Protein AF-A0A8R1I394-F1 (afdb_monomer_lite)

Sequence (361 aa):
MSIISANEQAAETAWKALVNEDRLLARIEALEAQLSVLSNNNNPDKQKEELLIMIDEKTKFEAMTKEMIRRLIEENEETSSRLKDMERSLETSDLNCQQLNAKNHDLETALAETTALSDEKEAEVVQLTAENNEKQKTLLACKERLGEVTEMNMKLSMNAINNESASGLARLLANAVNNGKFIGAPELSLLVNTLKAASYFPPHSRSTSSSADQSLSSDSEVRTQLTNGVVVEQIEDKSVESYLKTILELQAKNRDLEMKMIAATAAENEKLEAPLELSPSENVAFFPAGTSDSFSTVSVGSQNAAVQKQQTVIRKADGMQNFLLMVSLVPLLALIFSALAPIQKRLMSATSSQKSKKETE

Secondary structure (DSSP, 8-state):
--HHHHHHHHHHHHHHHHHHHHHHHHHHHHHHHHHHHHHHHS-HHHHHHHHHHHHHHHHHHHHHHHHHHHHHHHHHHHHHHHHHHHHHHHHHHHHHHHHHHHHHHHHHHHHHHHHHHHHHHHHHHHHHHHHHHHHHHHHHHHHHHHHHHHHHHHHHHHHHHHHHHHHHHHHHHHHHHHHT-PPPHHHHHHHHHHHHHH----------------------TTTHHHHHHHHHHHHHHHHHHHHHHHHHHHHHHHHHHHHHHHHHHHHHHHTTS----------------------PPPP------------------THHHHHHHHHHHHHHHHHHHHHHHHHHHHHHHHHHHHHGGGS--

InterPro domains:
  IPR051176 Centrosomal and Immune Signaling Modulators [PTHR15715] (3-223)
  IPR060406 SLMAP-like, first coiled-coil [PF27557] (2-41)

Structure (mmCIF, N/CA/C/O backbone):
data_AF-A0A8R1I394-F1
#
_entry.id   AF-A0A8R1I394-F1
#
loop_
_atom_site.group_PDB
_atom_site.id
_atom_site.type_symbol
_atom_site.label_atom_id
_atom_site.label_alt_id
_atom_site.label_comp_id
_atom_site.label_asym_id
_atom_site.label_entity_id
_atom_site.label_seq_id
_atom_site.pdbx_PDB_ins_code
_atom_site.Cartn_x
_atom_site.Cartn_y
_atom_site.Cartn_z
_atom_site.occupancy
_atom_site.B_iso_or_equiv
_atom_site.auth_seq_id
_atom_site.auth_comp_id
_atom_site.auth_asym_id
_atom_site.auth_atom_id
_atom_site.pdbx_PDB_model_num
ATOM 1 N N . MET A 1 1 ? -78.295 24.580 92.661 1.00 56.38 1 MET A N 1
ATOM 2 C CA . MET A 1 1 ? -78.302 24.310 91.205 1.00 56.38 1 MET A CA 1
ATOM 3 C C . MET A 1 1 ? -79.565 23.540 90.869 1.00 56.38 1 MET A C 1
ATOM 5 O O . MET A 1 1 ? -80.002 22.761 91.708 1.00 56.38 1 MET A O 1
ATOM 9 N N . SER A 1 2 ? -80.162 23.774 89.700 1.00 77.69 2 SER A N 1
ATOM 10 C CA . SER A 1 2 ? -81.284 22.951 89.228 1.00 77.69 2 SER A CA 1
ATOM 11 C C . SER A 1 2 ? -80.750 21.615 88.706 1.00 77.69 2 SER A C 1
ATOM 13 O O . SER A 1 2 ? -79.639 21.564 88.181 1.00 77.69 2 SER A O 1
ATOM 15 N N . ILE A 1 3 ? -81.538 20.541 88.800 1.00 85.50 3 ILE A N 1
ATOM 16 C CA . ILE A 1 3 ? -81.186 19.231 88.217 1.00 85.50 3 ILE A CA 1
ATOM 17 C C . ILE A 1 3 ? -80.908 19.373 86.708 1.00 85.50 3 ILE A C 1
ATOM 19 O O . ILE A 1 3 ? -80.016 18.721 86.173 1.00 85.50 3 ILE A O 1
ATOM 23 N N . ILE A 1 4 ? -81.606 20.305 86.050 1.00 88.62 4 ILE A N 1
ATOM 24 C CA . ILE A 1 4 ? -81.445 20.629 84.628 1.00 88.62 4 ILE A CA 1
ATOM 25 C C . ILE A 1 4 ? -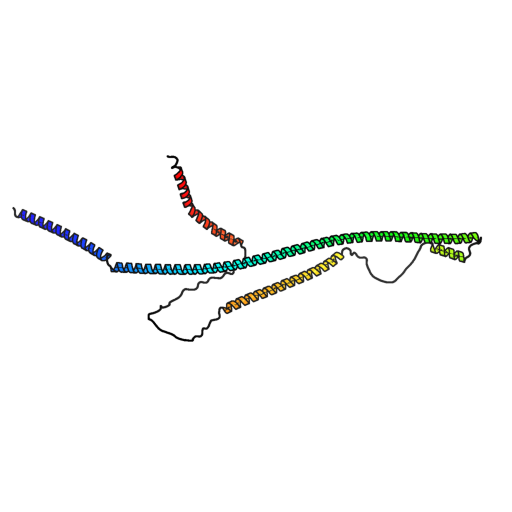80.012 21.089 84.313 1.00 88.62 4 ILE A C 1
ATOM 27 O O . ILE A 1 4 ? -79.409 20.553 83.391 1.00 88.62 4 ILE A O 1
ATOM 31 N N . SER A 1 5 ? -79.427 22.001 85.104 1.00 85.75 5 SER A N 1
ATOM 32 C CA . SER A 1 5 ? -78.070 22.511 84.838 1.00 85.75 5 SER A CA 1
ATOM 33 C C . SER A 1 5 ? -76.985 21.458 85.085 1.00 85.75 5 SER A C 1
ATOM 35 O O . SER A 1 5 ? -75.957 21.462 84.418 1.00 85.75 5 SER A O 1
ATOM 37 N N . ALA A 1 6 ? -77.212 20.534 86.026 1.00 87.19 6 ALA A N 1
ATOM 38 C CA . ALA A 1 6 ? -76.308 19.403 86.239 1.00 87.19 6 ALA A CA 1
ATOM 39 C C . ALA A 1 6 ? -76.373 18.397 85.075 1.00 87.19 6 ALA A C 1
ATOM 41 O O . ALA A 1 6 ? -75.341 17.893 84.641 1.00 87.19 6 ALA A O 1
ATOM 42 N N . ASN A 1 7 ? -77.572 18.144 84.536 1.00 92.75 7 ASN A N 1
ATOM 43 C CA . ASN A 1 7 ? -77.765 17.283 83.370 1.00 92.75 7 ASN A CA 1
ATOM 44 C C . ASN A 1 7 ? -77.174 17.897 82.088 1.00 92.75 7 ASN A C 1
ATOM 46 O O . ASN A 1 7 ? -76.536 17.196 81.311 1.00 92.75 7 ASN A O 1
ATOM 50 N N . GLU A 1 8 ? -77.328 19.208 81.890 1.00 91.88 8 GLU A N 1
ATOM 51 C CA . GLU A 1 8 ? -76.725 19.951 80.776 1.00 91.88 8 GLU A CA 1
ATOM 52 C C . GLU A 1 8 ? -75.191 19.889 80.819 1.00 91.88 8 GLU A C 1
ATOM 54 O O . GLU A 1 8 ? -74.560 19.523 79.829 1.00 91.88 8 GLU A O 1
ATOM 59 N N . GLN A 1 9 ? -74.586 20.134 81.986 1.00 92.75 9 GLN A N 1
ATOM 60 C CA . GLN A 1 9 ? -73.135 20.031 82.164 1.00 92.75 9 GLN A CA 1
ATOM 61 C C . GLN A 1 9 ? -72.623 18.589 81.978 1.00 92.75 9 GLN A C 1
ATOM 63 O O . GLN A 1 9 ? -71.552 18.378 81.400 1.00 92.75 9 GLN A O 1
ATOM 68 N N . ALA A 1 10 ? -73.386 17.585 82.426 1.00 92.69 10 ALA A N 1
ATOM 69 C CA . ALA A 1 10 ? -73.066 16.176 82.202 1.00 92.69 10 ALA A CA 1
ATOM 70 C C . ALA A 1 10 ? -73.140 15.802 80.710 1.00 92.69 10 ALA A C 1
ATOM 72 O O . ALA A 1 10 ? -72.227 15.152 80.202 1.00 92.69 10 ALA A O 1
ATOM 73 N N . ALA A 1 11 ? -74.169 16.261 79.993 1.00 93.31 11 ALA A N 1
ATOM 74 C CA . ALA A 1 11 ? -74.330 16.046 78.556 1.00 93.31 11 ALA A CA 1
ATOM 75 C C . ALA A 1 11 ? -73.239 16.752 77.732 1.00 93.31 11 ALA A C 1
ATOM 77 O O . ALA A 1 11 ? -72.677 16.148 76.821 1.00 93.31 11 ALA A O 1
ATOM 78 N N . GLU A 1 12 ? -72.877 17.992 78.079 1.00 95.31 12 GLU A N 1
ATOM 79 C CA . GLU A 1 12 ? -71.776 18.715 77.431 1.00 95.31 12 GLU A CA 1
ATOM 80 C C . GLU A 1 12 ? -70.430 17.999 77.654 1.00 95.31 12 GLU A C 1
ATOM 82 O O . GLU A 1 12 ? -69.621 17.878 76.734 1.00 95.31 12 GLU A O 1
ATOM 87 N N . THR A 1 13 ? -70.205 17.467 78.861 1.00 94.62 13 THR A N 1
ATOM 88 C CA . THR A 1 13 ? -69.006 16.678 79.190 1.00 94.62 13 THR A CA 1
ATOM 89 C C . THR A 1 13 ? -68.979 15.354 78.422 1.00 94.62 13 THR A C 1
ATOM 91 O O . THR A 1 13 ? -67.942 14.999 77.866 1.00 94.62 13 THR A O 1
ATOM 94 N N . ALA A 1 14 ? -70.113 14.652 78.329 1.00 94.69 14 ALA A N 1
ATOM 95 C CA . ALA A 1 14 ? -70.241 13.409 77.568 1.00 94.69 14 ALA A CA 1
ATOM 96 C C . ALA A 1 14 ? -70.024 13.628 76.060 1.00 94.69 14 ALA A C 1
ATOM 98 O O . ALA A 1 14 ? -69.297 12.866 75.429 1.00 94.69 14 ALA A O 1
ATOM 99 N N . TRP A 1 15 ? -70.575 14.702 75.486 1.00 97.38 15 TRP A N 1
ATOM 100 C CA . TRP A 1 15 ? -70.347 15.050 74.082 1.00 97.38 15 TRP A CA 1
ATOM 101 C C . TRP A 1 15 ? -68.887 15.443 73.810 1.00 97.38 15 TRP A C 1
ATOM 103 O O . TRP A 1 15 ? -68.301 14.985 72.832 1.00 97.38 15 TRP A O 1
ATOM 113 N N . LYS A 1 16 ? -68.253 16.219 74.702 1.00 96.56 16 LYS A N 1
ATOM 114 C CA . LYS A 1 16 ? -66.812 16.523 74.616 1.00 96.56 16 LYS A CA 1
ATOM 115 C C . LYS A 1 16 ? -65.947 15.263 74.715 1.00 96.56 16 LYS A C 1
ATOM 117 O O . LYS A 1 16 ? -64.934 15.186 74.023 1.00 96.56 16 LYS A O 1
ATOM 122 N N . ALA A 1 17 ? -66.334 14.292 75.545 1.00 96.62 17 ALA A N 1
ATOM 123 C CA . ALA A 1 17 ? -65.652 13.004 75.639 1.00 96.62 17 ALA A CA 1
ATOM 124 C C . ALA A 1 17 ? -65.773 12.209 74.327 1.00 96.62 17 ALA A C 1
ATOM 126 O O . ALA A 1 17 ? -64.747 11.790 73.799 1.00 96.62 17 ALA A O 1
ATOM 127 N N . LEU A 1 18 ? -66.980 12.111 73.756 1.00 97.56 18 LEU A N 1
ATOM 128 C CA . LEU A 1 18 ? -67.235 11.437 72.477 1.00 97.56 18 LEU A CA 1
ATOM 129 C C . LEU A 1 18 ? -66.441 12.068 71.318 1.00 97.56 18 LEU A C 1
ATOM 131 O O . LEU A 1 18 ? -65.721 11.379 70.610 1.00 97.56 18 LEU A O 1
ATOM 135 N N . VAL A 1 19 ? -66.469 13.399 71.179 1.00 97.00 19 VAL A N 1
ATOM 136 C CA . VAL A 1 19 ? -65.696 14.113 70.140 1.00 97.00 19 VAL A CA 1
ATOM 137 C C . VAL A 1 19 ? -64.181 13.937 70.321 1.00 97.00 19 VAL A C 1
ATOM 139 O O . VAL A 1 19 ? -63.419 13.983 69.352 1.00 97.00 19 VAL A O 1
ATOM 142 N N . ASN A 1 20 ? -63.711 13.753 71.557 1.00 97.25 20 ASN A N 1
ATOM 143 C CA . ASN A 1 20 ? -62.310 13.440 71.824 1.00 97.25 20 ASN A CA 1
ATOM 144 C C . ASN A 1 20 ? -61.972 11.978 71.485 1.00 97.25 20 ASN A C 1
ATOM 146 O O . ASN A 1 20 ? -60.889 11.721 70.967 1.00 97.25 20 ASN A O 1
ATOM 150 N N . GLU A 1 21 ? -62.892 11.042 71.724 1.00 97.56 21 GLU A N 1
ATOM 151 C CA . GLU A 1 21 ? -62.780 9.638 71.319 1.00 97.56 21 GLU A CA 1
ATOM 152 C C . GLU A 1 21 ? -62.726 9.501 69.789 1.00 97.56 21 GLU A C 1
ATOM 154 O O . GLU A 1 21 ? -61.754 8.948 69.279 1.00 97.56 21 GLU A O 1
ATOM 159 N N . ASP A 1 22 ? -63.646 10.131 69.050 1.00 97.56 22 ASP A N 1
ATOM 160 C CA . ASP A 1 22 ? -63.639 10.181 67.577 1.00 97.56 22 ASP A CA 1
ATOM 161 C C . ASP A 1 22 ? -62.307 10.724 67.023 1.00 97.56 22 ASP A C 1
ATOM 163 O O . ASP A 1 22 ? -61.743 10.206 66.057 1.00 97.56 22 ASP A O 1
ATOM 167 N N . ARG A 1 23 ? -61.755 11.766 67.661 1.00 97.38 23 ARG A N 1
ATOM 168 C CA . ARG A 1 23 ? -60.448 12.344 67.300 1.00 97.38 23 ARG A CA 1
ATOM 169 C C . ARG A 1 23 ? -59.274 11.411 67.585 1.00 97.38 23 ARG A C 1
ATOM 171 O O . ARG A 1 23 ? -58.282 11.457 66.855 1.00 97.38 23 ARG A O 1
ATOM 178 N N . LEU A 1 24 ? -59.350 10.615 68.649 1.00 97.88 24 LEU A N 1
ATOM 179 C CA . LEU A 1 24 ? -58.337 9.615 68.972 1.00 97.88 24 LEU A CA 1
ATOM 180 C C . LEU A 1 24 ? -58.420 8.434 68.000 1.00 97.88 24 LEU A C 1
ATOM 182 O O . LEU A 1 24 ? -57.381 8.042 67.475 1.00 97.88 24 LEU A O 1
ATOM 186 N N . LEU A 1 25 ? -59.624 7.950 67.683 1.00 98.19 25 LEU A N 1
ATOM 187 C CA . LEU A 1 25 ? -59.867 6.903 66.686 1.00 98.19 25 LEU A CA 1
ATOM 188 C C . LEU A 1 25 ? -59.337 7.310 65.306 1.00 98.19 25 LEU A C 1
ATOM 190 O O . LEU A 1 25 ? -58.469 6.626 64.770 1.00 98.19 25 LEU A O 1
ATOM 194 N N . ALA A 1 26 ? -59.721 8.482 64.791 1.00 97.44 26 ALA A N 1
ATOM 195 C CA . ALA A 1 26 ? -59.222 8.982 63.505 1.00 97.44 26 ALA A CA 1
ATOM 196 C C . ALA A 1 26 ? -57.686 9.145 63.472 1.00 97.44 26 ALA A C 1
ATOM 198 O O . ALA A 1 26 ? -57.052 8.999 62.425 1.00 97.44 26 ALA A O 1
ATOM 199 N N . ARG A 1 27 ? -57.053 9.436 64.620 1.00 97.81 27 ARG A N 1
ATOM 200 C CA . ARG A 1 27 ? -55.587 9.482 64.734 1.00 97.81 27 ARG A C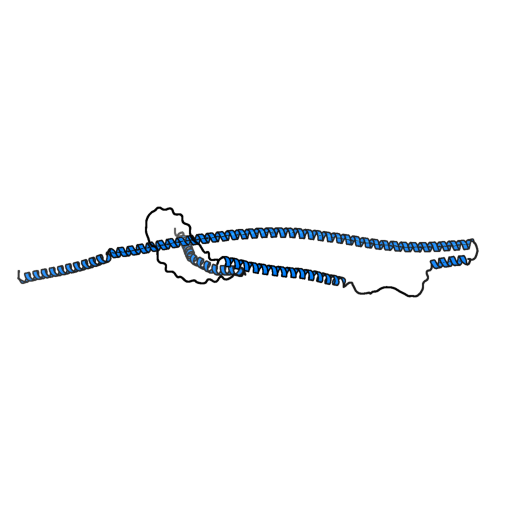A 1
ATOM 201 C C . ARG A 1 27 ? -54.959 8.086 64.771 1.00 97.81 27 ARG A C 1
ATOM 203 O O . ARG A 1 27 ? -53.869 7.928 64.225 1.00 97.81 27 ARG A O 1
ATOM 210 N N . ILE A 1 28 ? -55.606 7.109 65.404 1.00 97.62 28 ILE A N 1
ATOM 211 C CA . ILE A 1 28 ? -55.174 5.706 65.412 1.00 97.62 28 ILE A CA 1
ATOM 212 C C . ILE A 1 28 ? -55.236 5.151 63.986 1.00 97.62 28 ILE A C 1
ATOM 214 O O . ILE A 1 28 ? -54.202 4.732 63.477 1.00 97.62 28 ILE A O 1
ATOM 218 N N . GLU A 1 29 ? -56.372 5.284 63.295 1.00 97.06 29 GLU A N 1
ATOM 219 C CA . GLU A 1 29 ? -56.543 4.855 61.896 1.00 97.06 29 GLU A CA 1
ATOM 220 C C . GLU A 1 29 ? -55.482 5.470 60.966 1.00 97.06 29 GLU A C 1
ATOM 222 O O . GLU A 1 29 ? -54.868 4.778 60.151 1.00 97.06 29 GLU A O 1
ATOM 227 N N . ALA A 1 30 ? -55.199 6.771 61.115 1.00 96.25 30 ALA A N 1
ATOM 228 C CA . ALA A 1 30 ? -54.166 7.448 60.332 1.00 96.25 30 ALA A CA 1
ATOM 229 C C . ALA A 1 30 ? -52.745 6.920 60.619 1.00 96.25 30 ALA A C 1
ATOM 231 O O . ALA A 1 30 ? -51.930 6.822 59.699 1.00 96.25 30 ALA A O 1
ATOM 232 N N . LEU A 1 31 ? -52.434 6.577 61.875 1.00 96.94 31 LEU A N 1
ATOM 233 C CA . LEU A 1 31 ? -51.145 5.990 62.255 1.00 96.94 31 LEU A CA 1
ATOM 234 C C . LEU A 1 31 ? -51.019 4.538 61.777 1.00 96.94 31 LEU A C 1
ATOM 236 O O . LEU A 1 31 ? -49.958 4.159 61.289 1.00 96.94 31 LEU A O 1
ATOM 240 N N . GLU A 1 32 ? -52.087 3.745 61.846 1.00 95.50 32 GLU A N 1
ATOM 241 C CA . GLU A 1 32 ? -52.131 2.372 61.331 1.00 95.50 32 GLU A CA 1
ATOM 242 C C . GLU A 1 32 ? -51.961 2.335 59.807 1.00 95.50 32 GLU A C 1
ATOM 244 O O . GLU A 1 32 ? -51.165 1.545 59.291 1.00 95.50 32 GLU A O 1
ATOM 249 N N . ALA A 1 33 ? -52.615 3.247 59.080 1.00 94.06 33 ALA A N 1
ATOM 250 C CA . ALA A 1 33 ? -52.424 3.409 57.641 1.00 94.06 33 ALA A CA 1
ATOM 251 C C . ALA A 1 33 ? -50.966 3.767 57.292 1.00 94.06 33 ALA A C 1
ATOM 253 O O . ALA A 1 33 ? -50.380 3.167 56.387 1.00 94.06 33 ALA A O 1
ATOM 254 N N . GLN A 1 34 ? -50.343 4.691 58.035 1.00 94.19 34 GLN A N 1
ATOM 255 C CA . GLN A 1 34 ? -48.924 5.034 57.861 1.00 94.19 34 GLN A CA 1
ATOM 256 C C . GLN A 1 34 ? -48.002 3.842 58.153 1.00 94.19 34 GLN A C 1
ATOM 258 O O . GLN A 1 34 ? -47.079 3.581 57.381 1.00 94.19 34 GLN A O 1
ATOM 263 N N . LEU A 1 35 ? -48.263 3.093 59.227 1.00 91.06 35 LEU A N 1
ATOM 264 C CA . LEU A 1 35 ? -47.471 1.926 59.622 1.00 91.06 35 LEU A CA 1
ATOM 265 C C . LEU A 1 35 ? -47.586 0.803 58.577 1.00 91.06 35 LEU A C 1
ATOM 267 O O . LEU A 1 35 ? -46.574 0.220 58.196 1.00 91.06 35 LEU A O 1
ATOM 271 N N . SER A 1 36 ? -48.782 0.572 58.026 1.00 89.62 36 SER A N 1
ATOM 272 C CA . SER A 1 36 ? -49.016 -0.377 56.929 1.00 89.62 36 SER A CA 1
ATOM 273 C C . SER A 1 36 ? -48.254 0.004 55.651 1.00 89.62 36 SER A C 1
ATOM 275 O O . SER A 1 36 ? -47.573 -0.837 55.060 1.00 89.62 36 SER A O 1
ATOM 277 N N . VAL A 1 37 ? -48.284 1.278 55.242 1.00 86.75 37 VAL A N 1
ATOM 278 C CA . VAL A 1 37 ? -47.514 1.763 54.078 1.00 86.75 37 VAL A CA 1
ATOM 279 C C . VAL A 1 37 ? -46.007 1.616 54.308 1.00 86.75 37 VAL A C 1
ATOM 281 O O . VAL A 1 37 ? -45.299 1.107 53.438 1.00 86.75 37 VAL A O 1
ATOM 284 N N . LEU A 1 38 ? -45.507 1.999 55.488 1.00 84.88 38 LEU A N 1
ATOM 285 C CA . LEU A 1 38 ? -44.090 1.867 55.837 1.00 84.88 38 LEU A CA 1
ATOM 286 C C . LEU A 1 38 ? -43.644 0.399 55.897 1.00 84.88 38 LEU A C 1
ATOM 288 O O . LEU A 1 38 ? -42.581 0.074 55.376 1.00 84.88 38 LEU A O 1
ATOM 292 N N . SER A 1 39 ? -44.462 -0.496 56.454 1.00 82.38 39 SER A N 1
ATOM 293 C CA . SER A 1 39 ? -44.193 -1.939 56.504 1.00 82.38 39 SER A CA 1
ATOM 294 C C . SER A 1 39 ? -44.147 -2.575 55.108 1.00 82.38 39 SER A C 1
ATOM 296 O O . SER A 1 39 ? -43.278 -3.402 54.836 1.00 82.38 39 SER A O 1
ATOM 298 N N . ASN A 1 40 ? -45.031 -2.154 54.198 1.00 78.81 40 ASN A N 1
ATOM 299 C CA . ASN A 1 40 ? -45.108 -2.694 52.838 1.00 78.81 40 ASN A CA 1
ATOM 300 C C . ASN A 1 40 ? -44.018 -2.164 51.888 1.00 78.81 40 ASN A C 1
ATOM 302 O O . ASN A 1 40 ? -43.627 -2.878 50.953 1.00 78.81 40 ASN A O 1
ATOM 306 N N . ASN A 1 41 ? -43.534 -0.937 52.112 1.00 74.62 41 ASN A N 1
ATOM 307 C CA . ASN A 1 41 ? -42.430 -0.341 51.353 1.00 74.62 41 ASN A CA 1
ATOM 308 C C . ASN A 1 41 ? -41.059 -0.749 51.901 1.00 74.62 41 ASN A C 1
ATOM 310 O O . ASN A 1 41 ? -40.155 -1.025 51.120 1.00 74.62 41 ASN A O 1
ATOM 314 N N . ASN A 1 42 ? -40.906 -0.848 53.222 1.00 77.75 42 ASN A N 1
ATOM 315 C CA . ASN A 1 42 ? -39.662 -1.269 53.866 1.00 77.75 42 ASN A CA 1
ATOM 316 C C . ASN A 1 42 ? -39.608 -2.795 54.078 1.00 77.75 42 ASN A C 1
ATOM 318 O O . ASN A 1 42 ? -39.087 -3.276 55.083 1.00 77.75 42 ASN A O 1
ATOM 322 N N . ASN A 1 43 ? -40.188 -3.559 53.144 1.00 82.81 43 ASN A N 1
ATOM 323 C CA . ASN A 1 43 ? -40.108 -5.014 53.156 1.00 82.81 43 ASN A CA 1
ATOM 324 C C . ASN A 1 43 ? -38.677 -5.427 52.746 1.00 82.81 43 ASN A C 1
ATOM 326 O O . ASN A 1 43 ? -38.289 -5.183 51.597 1.00 82.81 43 ASN A O 1
ATOM 330 N N . PRO A 1 44 ? -37.900 -6.068 53.642 1.00 85.06 44 PRO A N 1
ATOM 331 C CA . PRO A 1 44 ? -36.500 -6.392 53.384 1.00 85.06 44 PRO A CA 1
ATOM 332 C C . PRO A 1 44 ? -36.323 -7.384 52.230 1.00 85.06 44 PRO A C 1
ATOM 334 O O . PRO A 1 44 ? -35.260 -7.410 51.620 1.00 85.06 44 PRO A O 1
ATOM 337 N N . ASP A 1 45 ? -37.334 -8.188 51.899 1.00 87.75 45 ASP A N 1
ATOM 338 C CA . ASP A 1 45 ? -37.235 -9.175 50.823 1.00 87.75 45 ASP A CA 1
ATOM 339 C C . ASP A 1 45 ? -37.386 -8.532 49.437 1.00 87.75 45 ASP A C 1
ATOM 341 O O . ASP A 1 45 ? -36.691 -8.935 48.509 1.00 87.75 45 ASP A O 1
ATOM 345 N N . LYS A 1 46 ? -38.171 -7.450 49.308 1.00 88.94 46 LYS A N 1
ATOM 346 C CA . LYS A 1 46 ? -38.185 -6.629 48.079 1.00 88.94 46 LYS A CA 1
ATOM 347 C C . LYS A 1 46 ? -36.833 -5.953 47.843 1.00 88.94 46 LYS A C 1
ATOM 349 O O . LYS A 1 46 ? -36.340 -5.946 46.722 1.00 88.94 46 LYS A O 1
ATOM 354 N N . GLN A 1 47 ? -36.226 -5.420 48.906 1.00 88.81 47 GLN A N 1
ATOM 355 C CA . GLN A 1 47 ? -34.907 -4.781 48.839 1.00 88.81 47 GLN A CA 1
ATOM 356 C C . GLN A 1 47 ? -33.806 -5.792 48.482 1.00 88.81 47 GLN A C 1
ATOM 358 O O . GLN A 1 47 ? -32.917 -5.472 47.698 1.00 88.81 47 GLN A O 1
ATOM 363 N N . LYS A 1 48 ? -33.870 -7.025 49.009 1.00 93.12 48 LYS A N 1
ATOM 364 C CA . LYS A 1 48 ? -32.966 -8.115 48.601 1.00 93.12 48 LYS A CA 1
ATOM 365 C C . LYS A 1 48 ? -33.133 -8.480 47.130 1.00 93.12 48 LYS A C 1
ATOM 367 O O . LYS A 1 48 ? -32.121 -8.667 46.470 1.00 93.12 48 LYS A O 1
ATOM 372 N N . GLU A 1 49 ? -34.365 -8.575 46.631 1.00 94.00 49 GLU A N 1
ATOM 373 C CA . GLU A 1 49 ? -34.637 -8.897 45.225 1.00 94.00 49 GLU A CA 1
ATOM 374 C C . GLU A 1 49 ? -34.087 -7.812 44.287 1.00 94.00 49 GLU A C 1
ATOM 376 O O . GLU A 1 49 ? -33.362 -8.119 43.346 1.00 94.00 49 GLU A O 1
ATOM 381 N N . GLU A 1 50 ? -34.332 -6.533 44.591 1.00 92.69 50 GLU A N 1
ATOM 382 C CA . GLU A 1 50 ? -33.781 -5.404 43.828 1.00 92.69 50 GLU A CA 1
ATOM 383 C C . GLU A 1 50 ? -32.241 -5.381 43.856 1.00 92.69 50 GLU A C 1
ATOM 385 O O . GLU A 1 50 ? -31.602 -5.169 42.825 1.00 92.69 50 GLU A O 1
ATOM 390 N N . LEU A 1 51 ? -31.625 -5.686 45.006 1.00 95.31 51 LEU A N 1
ATOM 391 C CA . LEU A 1 51 ? -30.174 -5.875 45.107 1.00 95.31 51 LEU A CA 1
ATOM 392 C C . LEU A 1 51 ? -29.683 -7.075 44.283 1.00 95.31 51 LEU A C 1
ATOM 394 O O . LEU A 1 51 ? -28.618 -6.986 43.674 1.00 95.31 51 LEU A O 1
ATOM 398 N N . LEU A 1 52 ? -30.433 -8.182 44.238 1.00 96.94 52 LEU A N 1
ATOM 399 C CA . LEU A 1 52 ? -30.085 -9.366 43.450 1.00 96.94 52 LEU A CA 1
ATOM 400 C C . LEU A 1 52 ? -30.101 -9.050 41.949 1.00 96.94 52 LEU A C 1
ATOM 402 O O . LEU A 1 52 ? -29.141 -9.369 41.249 1.00 96.94 52 LEU A O 1
ATOM 406 N N . ILE A 1 53 ? -31.149 -8.360 41.486 1.00 97.19 53 ILE A N 1
ATOM 407 C CA . ILE A 1 53 ? -31.292 -7.873 40.108 1.00 97.19 53 ILE A CA 1
ATOM 408 C C . ILE A 1 53 ? -30.137 -6.928 39.765 1.00 97.19 53 ILE A C 1
ATOM 410 O O . ILE A 1 53 ? -29.460 -7.132 38.762 1.00 97.19 53 ILE A O 1
ATOM 414 N N . MET A 1 54 ? -29.831 -5.951 40.625 1.00 97.38 54 MET A N 1
ATOM 415 C CA . MET A 1 54 ? -28.728 -5.010 40.403 1.00 97.38 54 MET A CA 1
ATOM 416 C C . MET A 1 54 ? -27.355 -5.707 40.339 1.00 97.38 54 MET A C 1
ATOM 418 O O . MET A 1 54 ? -26.485 -5.300 39.567 1.00 97.38 54 MET A O 1
ATOM 422 N N . ILE A 1 55 ? -27.142 -6.771 41.122 1.00 97.75 55 ILE A N 1
ATOM 423 C CA . ILE A 1 55 ? -25.919 -7.590 41.074 1.00 97.75 55 ILE A CA 1
ATOM 424 C C . ILE A 1 55 ? -25.851 -8.401 39.770 1.00 97.75 55 ILE A C 1
ATOM 426 O O . ILE A 1 55 ? -24.795 -8.447 39.133 1.00 97.75 55 ILE A O 1
ATOM 430 N N . ASP A 1 56 ? -26.954 -9.013 39.343 1.00 98.19 56 ASP A N 1
ATOM 431 C CA . ASP A 1 56 ? -27.045 -9.756 38.082 1.00 98.19 56 ASP A CA 1
ATOM 432 C C . ASP A 1 56 ? -26.830 -8.832 36.866 1.00 98.19 56 ASP A C 1
ATOM 434 O O . ASP A 1 56 ? -25.983 -9.105 36.016 1.00 98.19 56 ASP A O 1
ATOM 438 N N . GLU A 1 57 ? -27.471 -7.662 36.830 1.00 98.19 57 GLU A N 1
ATOM 439 C CA . GLU A 1 57 ? -27.223 -6.628 35.819 1.00 98.19 57 GLU A CA 1
ATOM 440 C C . GLU A 1 57 ? -25.757 -6.175 35.811 1.00 98.19 57 GLU A C 1
ATOM 442 O O . GLU A 1 57 ? -25.115 -6.177 34.759 1.00 98.19 57 GLU A O 1
ATOM 447 N N . LYS A 1 58 ? -25.179 -5.857 36.978 1.00 98.25 58 LYS A N 1
ATOM 448 C CA . LYS A 1 58 ? -23.763 -5.476 37.103 1.00 98.25 58 LYS A CA 1
ATOM 449 C C . LYS A 1 58 ? -22.828 -6.562 36.567 1.00 98.25 58 LYS A C 1
ATOM 451 O O . LYS A 1 58 ? -21.900 -6.249 35.821 1.00 98.25 58 LYS A O 1
ATOM 456 N N . THR A 1 59 ? -23.054 -7.830 36.914 1.00 98.06 59 THR A N 1
ATOM 457 C CA . THR A 1 59 ? -22.212 -8.938 36.430 1.00 98.06 59 THR A CA 1
ATOM 458 C C . THR A 1 59 ? -22.377 -9.174 34.926 1.00 98.06 59 THR A C 1
ATOM 460 O O . THR A 1 59 ? -21.373 -9.394 34.246 1.00 98.06 59 THR A O 1
ATOM 463 N N . LYS A 1 60 ? -23.589 -9.021 34.374 1.00 98.50 60 LYS A N 1
ATOM 464 C CA . LYS A 1 60 ? -23.848 -9.038 32.923 1.00 98.50 60 LYS A CA 1
ATOM 465 C C . LYS A 1 60 ? -23.137 -7.904 32.187 1.00 98.50 60 LYS A C 1
ATOM 467 O O . LYS A 1 60 ? -22.481 -8.167 31.179 1.00 98.50 60 LYS A O 1
ATOM 472 N N . PHE A 1 61 ? -23.206 -6.668 32.686 1.00 98.56 61 PHE A N 1
ATOM 473 C CA . PHE A 1 61 ? -22.494 -5.530 32.094 1.00 98.56 61 PHE A CA 1
ATOM 474 C C . PHE A 1 61 ? -20.973 -5.707 32.163 1.00 98.56 61 PHE A C 1
ATOM 476 O O . PHE A 1 61 ? -20.283 -5.453 31.175 1.00 98.56 61 PHE A O 1
ATOM 483 N N . GLU A 1 62 ? -20.434 -6.200 33.282 1.00 98.44 62 GLU A N 1
ATOM 484 C CA . GLU A 1 62 ? -19.009 -6.526 33.390 1.00 98.44 62 GLU A CA 1
ATOM 485 C C . GLU A 1 62 ? -18.584 -7.626 32.411 1.00 98.44 62 GLU A C 1
ATOM 487 O O . GLU A 1 62 ? -17.538 -7.496 31.777 1.00 98.44 62 GLU A O 1
ATOM 492 N N . ALA A 1 63 ? -19.373 -8.695 32.268 1.00 98.44 63 ALA A N 1
ATOM 493 C CA . ALA A 1 63 ? -19.093 -9.781 31.331 1.00 98.44 63 ALA A CA 1
ATOM 494 C C . ALA A 1 63 ? -19.135 -9.296 29.872 1.00 98.44 63 ALA A C 1
ATOM 496 O O . ALA A 1 63 ? -18.196 -9.545 29.119 1.00 98.44 63 ALA A O 1
ATOM 497 N N . MET A 1 64 ? -20.169 -8.534 29.498 1.00 98.56 64 MET A N 1
ATOM 498 C CA . MET A 1 64 ? -20.298 -7.933 28.166 1.00 98.56 64 MET A CA 1
ATOM 499 C C . MET A 1 64 ? -19.132 -6.988 27.852 1.00 98.56 64 MET A C 1
ATOM 501 O O . MET A 1 64 ? -18.578 -7.039 26.757 1.00 98.56 64 MET A O 1
ATOM 505 N N . THR A 1 65 ? -18.719 -6.163 28.818 1.00 98.25 65 THR A N 1
ATOM 506 C CA . THR A 1 65 ? -17.601 -5.224 28.643 1.00 98.25 65 THR A CA 1
ATOM 507 C C . THR A 1 65 ? -16.268 -5.963 28.503 1.00 98.25 65 THR A C 1
ATOM 509 O O . THR A 1 65 ? -15.475 -5.624 27.628 1.00 98.25 65 THR A O 1
ATOM 512 N N . LYS A 1 66 ? -16.023 -7.007 29.310 1.00 98.69 66 LYS A N 1
ATOM 513 C CA . LYS A 1 66 ? -14.824 -7.861 29.201 1.00 98.69 66 LYS A CA 1
ATOM 514 C C . LYS A 1 66 ? -14.742 -8.549 27.837 1.00 98.69 66 LYS A C 1
ATOM 516 O O . LYS A 1 66 ? -13.685 -8.532 27.216 1.00 98.69 66 LYS A O 1
ATOM 521 N N . GLU A 1 67 ? -15.855 -9.098 27.357 1.00 98.62 67 GLU A N 1
ATOM 522 C CA . GLU A 1 67 ? -15.942 -9.744 26.043 1.00 98.62 67 GLU A CA 1
ATOM 523 C C . GLU A 1 67 ? -15.756 -8.744 24.890 1.00 98.62 67 GLU A C 1
ATOM 525 O O . GLU A 1 67 ? -15.033 -9.023 23.936 1.00 98.62 67 GLU A O 1
ATOM 530 N N . MET A 1 68 ? -16.336 -7.543 24.989 1.00 98.50 68 MET A N 1
ATOM 531 C CA . MET A 1 68 ? -16.121 -6.476 24.006 1.00 98.50 68 MET A CA 1
ATOM 532 C C . MET A 1 68 ? -14.646 -6.050 23.946 1.00 98.50 68 MET A C 1
ATOM 534 O O . MET A 1 68 ? -14.092 -5.930 22.857 1.00 98.50 68 MET A O 1
ATOM 538 N N . ILE A 1 69 ? -13.994 -5.866 25.100 1.00 98.62 69 ILE A N 1
ATOM 539 C CA . ILE A 1 69 ? -12.562 -5.538 25.172 1.00 98.62 69 ILE A CA 1
ATOM 540 C C . ILE A 1 69 ? -11.717 -6.666 24.570 1.00 98.62 69 ILE A C 1
ATOM 542 O O . ILE A 1 69 ? -10.800 -6.380 23.804 1.00 98.62 69 ILE A O 1
ATOM 546 N N . ARG A 1 70 ? -12.038 -7.936 24.859 1.00 98.69 70 ARG A N 1
ATOM 547 C CA . ARG A 1 70 ? -11.352 -9.092 24.264 1.00 98.69 70 ARG A CA 1
ATOM 548 C C . ARG A 1 70 ? -11.421 -9.051 22.733 1.00 98.69 70 ARG A C 1
ATOM 550 O O . ARG A 1 70 ? -10.377 -9.119 22.094 1.00 98.69 70 ARG A O 1
ATOM 557 N N . ARG A 1 71 ? -12.614 -8.877 22.155 1.00 98.56 71 ARG A N 1
ATOM 558 C CA . ARG A 1 71 ? -12.794 -8.815 20.691 1.00 98.56 71 ARG A CA 1
ATOM 559 C C . ARG A 1 71 ? -12.065 -7.636 20.053 1.00 98.56 71 ARG A C 1
ATOM 561 O O . ARG A 1 71 ? -11.484 -7.797 18.990 1.00 98.56 71 ARG A O 1
ATOM 568 N N . LEU A 1 72 ? -12.050 -6.473 20.708 1.00 98.75 72 LEU A N 1
ATOM 569 C CA . LEU A 1 72 ? -11.294 -5.309 20.229 1.00 98.75 72 LEU A CA 1
ATOM 570 C C . LEU A 1 72 ? -9.777 -5.550 20.237 1.00 98.75 72 LEU A C 1
ATOM 572 O O . LEU A 1 72 ? -9.081 -5.041 19.363 1.00 98.75 72 LEU A O 1
ATOM 576 N N . ILE A 1 73 ? -9.258 -6.323 21.197 1.00 98.62 73 ILE A N 1
ATOM 577 C CA . ILE A 1 73 ? -7.846 -6.733 21.210 1.00 98.62 73 ILE A CA 1
ATOM 578 C C . ILE A 1 73 ? -7.568 -7.693 20.046 1.00 98.62 73 ILE A C 1
ATOM 580 O O . ILE A 1 73 ? -6.622 -7.459 19.301 1.00 98.62 73 ILE A O 1
ATOM 584 N N . GLU A 1 74 ? -8.418 -8.703 19.837 1.00 98.69 74 GLU A N 1
ATOM 585 C CA . GLU A 1 74 ? -8.301 -9.659 18.722 1.00 98.69 74 GLU A CA 1
ATOM 586 C C . GLU A 1 74 ? -8.358 -8.960 17.347 1.00 98.69 74 GLU A C 1
ATOM 588 O O . GLU A 1 74 ? -7.506 -9.201 16.493 1.00 98.69 74 GLU A O 1
ATOM 593 N N . GLU A 1 75 ? -9.299 -8.031 17.145 1.00 98.56 75 GLU A N 1
ATOM 594 C CA . GLU A 1 75 ? -9.420 -7.231 15.916 1.00 98.56 75 GLU A CA 1
ATOM 595 C C . GLU A 1 75 ? -8.205 -6.308 15.705 1.00 98.56 75 GLU A C 1
ATOM 597 O O . GLU A 1 75 ? -7.709 -6.156 14.585 1.00 98.56 75 GLU A O 1
ATOM 602 N N . ASN A 1 76 ? -7.668 -5.717 16.777 1.00 98.56 76 ASN A N 1
ATOM 603 C CA . ASN A 1 76 ? -6.456 -4.898 16.718 1.00 98.56 76 ASN A CA 1
ATOM 604 C C . ASN A 1 76 ? -5.195 -5.734 16.410 1.00 98.56 76 ASN A C 1
ATOM 606 O O . ASN A 1 76 ? -4.311 -5.283 15.680 1.00 98.56 76 ASN A O 1
ATOM 610 N N . GLU A 1 77 ? -5.102 -6.961 16.925 1.00 98.69 77 GLU A N 1
ATOM 611 C CA . GLU A 1 77 ? -4.025 -7.899 16.592 1.00 98.69 77 GLU A CA 1
ATOM 612 C C . GLU A 1 77 ? -4.119 -8.369 15.132 1.00 98.69 77 GLU A C 1
ATOM 614 O O . GLU A 1 77 ? -3.115 -8.328 14.414 1.00 98.69 77 GLU A O 1
ATOM 619 N N . GLU A 1 78 ? -5.316 -8.722 14.652 1.00 98.62 78 GLU A N 1
ATOM 620 C CA . GLU A 1 78 ? -5.536 -9.111 13.256 1.00 98.62 78 GLU A CA 1
ATOM 621 C C . GLU A 1 78 ? -5.216 -7.960 12.290 1.00 98.62 78 GLU A C 1
ATOM 623 O O . GLU A 1 78 ? -4.473 -8.143 11.322 1.00 98.62 78 GLU A O 1
ATOM 628 N N . THR A 1 79 ? -5.726 -6.754 12.554 1.00 98.56 79 THR A N 1
ATOM 629 C CA . THR A 1 79 ? -5.443 -5.574 11.721 1.00 98.56 79 THR A CA 1
ATOM 630 C C . THR A 1 79 ? -3.967 -5.175 11.767 1.00 98.56 79 THR A C 1
ATOM 632 O O . THR A 1 79 ? -3.408 -4.847 10.720 1.00 98.56 79 THR A O 1
ATOM 635 N N . SER A 1 80 ? -3.290 -5.293 12.918 1.00 98.62 80 SER A N 1
ATOM 636 C CA . SER A 1 80 ? -1.833 -5.111 13.015 1.00 98.62 80 SER A CA 1
ATOM 637 C C . SER A 1 80 ? -1.062 -6.155 12.204 1.00 98.62 80 SER A C 1
ATOM 639 O O . SER A 1 80 ? -0.044 -5.820 11.595 1.00 98.62 80 SER A O 1
ATOM 641 N N . SER A 1 81 ? -1.525 -7.408 12.171 1.00 98.62 81 SER A N 1
ATOM 642 C CA . SER A 1 81 ? -0.887 -8.445 11.356 1.00 98.62 81 SER A CA 1
ATOM 643 C C . SER A 1 81 ? -1.058 -8.168 9.863 1.00 98.62 81 SER A C 1
ATOM 645 O O . SER A 1 81 ? -0.067 -8.123 9.138 1.00 98.62 81 SER A O 1
ATOM 647 N N . ARG A 1 82 ? -2.290 -7.879 9.417 1.00 98.62 82 ARG A N 1
ATOM 648 C CA . ARG A 1 82 ? -2.583 -7.515 8.019 1.00 98.62 82 ARG A CA 1
ATOM 649 C C . ARG A 1 82 ? -1.787 -6.287 7.564 1.00 98.62 82 ARG A C 1
ATOM 651 O O . ARG A 1 82 ? -1.310 -6.258 6.433 1.00 98.62 82 ARG A O 1
ATOM 658 N N . LEU A 1 83 ? -1.608 -5.295 8.441 1.00 98.62 83 LEU A N 1
ATOM 659 C CA . LEU A 1 83 ? -0.792 -4.110 8.165 1.00 98.62 83 LEU A CA 1
ATOM 660 C C . LEU A 1 83 ? 0.676 -4.484 7.906 1.00 98.62 83 LEU A C 1
ATOM 662 O O . LEU A 1 83 ? 1.222 -4.073 6.888 1.00 98.62 83 LEU A O 1
ATOM 666 N N . LYS A 1 84 ? 1.281 -5.338 8.743 1.00 98.69 84 LYS A N 1
ATOM 667 C CA . LYS A 1 84 ? 2.658 -5.834 8.537 1.00 98.69 84 LYS A CA 1
ATOM 668 C C . LYS A 1 84 ? 2.805 -6.644 7.247 1.00 98.69 84 LYS A C 1
ATOM 670 O O . LYS A 1 84 ? 3.850 -6.608 6.601 1.00 98.69 84 LYS A O 1
ATOM 675 N N . ASP A 1 85 ? 1.772 -7.387 6.859 1.00 98.62 85 ASP A N 1
ATOM 676 C CA . ASP A 1 85 ? 1.762 -8.140 5.601 1.00 98.62 85 ASP A CA 1
ATOM 677 C C . ASP A 1 85 ? 1.703 -7.197 4.386 1.00 98.62 85 ASP A C 1
ATOM 679 O O . ASP A 1 85 ? 2.443 -7.389 3.418 1.00 98.62 85 ASP A O 1
ATOM 683 N N . MET A 1 86 ? 0.909 -6.123 4.470 1.00 98.62 86 MET A N 1
ATOM 684 C CA . MET A 1 86 ? 0.891 -5.051 3.470 1.00 98.62 86 MET A CA 1
ATOM 685 C C . MET A 1 86 ? 2.219 -4.286 3.397 1.00 98.62 86 MET A C 1
ATOM 687 O O . MET A 1 86 ? 2.682 -4.021 2.291 1.00 98.62 86 MET A O 1
ATOM 691 N N . GLU A 1 87 ? 2.854 -3.972 4.531 1.00 98.69 87 GLU A N 1
ATOM 692 C CA . GLU A 1 87 ? 4.176 -3.325 4.582 1.00 98.69 87 GLU A CA 1
ATOM 693 C C . GLU A 1 87 ? 5.231 -4.166 3.850 1.00 98.69 87 GLU A C 1
ATOM 695 O O . GLU A 1 87 ? 5.858 -3.675 2.913 1.00 98.69 87 GLU A O 1
ATOM 700 N N . ARG A 1 88 ? 5.351 -5.465 4.164 1.00 98.69 88 ARG A N 1
ATOM 701 C CA . ARG A 1 88 ? 6.297 -6.364 3.471 1.00 98.69 88 ARG A CA 1
ATOM 702 C C . ARG A 1 88 ? 5.988 -6.515 1.977 1.00 98.69 88 ARG A C 1
ATOM 704 O O . ARG A 1 88 ? 6.905 -6.617 1.157 1.00 98.69 88 ARG A O 1
ATOM 711 N N . SER A 1 89 ? 4.708 -6.517 1.593 1.00 98.44 89 SER A N 1
ATOM 712 C CA . SER A 1 89 ? 4.314 -6.527 0.178 1.00 98.44 89 SER A CA 1
ATOM 713 C C . SER A 1 89 ? 4.678 -5.220 -0.535 1.00 98.44 89 SER A C 1
ATOM 715 O O . SER A 1 89 ? 5.028 -5.257 -1.716 1.00 98.44 89 SER A O 1
ATOM 717 N N . LEU A 1 90 ? 4.597 -4.079 0.155 1.00 98.56 90 LEU A N 1
ATOM 718 C CA . LEU A 1 90 ? 4.984 -2.774 -0.374 1.00 98.56 90 LEU A CA 1
ATOM 719 C C . LEU A 1 90 ? 6.505 -2.679 -0.532 1.00 98.56 90 LEU A C 1
ATOM 721 O O . LEU A 1 90 ? 6.959 -2.325 -1.613 1.00 98.56 90 LEU A O 1
ATOM 725 N N . GLU A 1 91 ? 7.280 -3.081 0.479 1.00 98.69 91 GLU A N 1
ATOM 726 C CA . GLU A 1 91 ? 8.749 -3.179 0.416 1.00 98.69 91 GLU A CA 1
ATOM 727 C C . GLU A 1 91 ? 9.207 -4.063 -0.754 1.00 98.69 91 GLU A C 1
ATOM 729 O O . GLU A 1 91 ? 10.091 -3.689 -1.523 1.00 98.69 91 GLU A O 1
ATOM 734 N N . THR A 1 92 ? 8.556 -5.217 -0.944 1.00 98.50 92 THR A N 1
ATOM 735 C CA . THR A 1 92 ? 8.837 -6.121 -2.070 1.00 98.50 92 THR A CA 1
ATOM 736 C C . THR A 1 92 ? 8.513 -5.463 -3.415 1.00 98.50 92 THR A C 1
ATOM 738 O O . THR A 1 92 ? 9.272 -5.599 -4.376 1.00 98.50 92 THR A O 1
ATOM 741 N N . SER A 1 93 ? 7.397 -4.732 -3.507 1.00 98.25 93 SER A N 1
ATOM 742 C CA . SER A 1 93 ? 7.028 -4.008 -4.727 1.00 98.25 93 SER A CA 1
ATOM 743 C C . SER A 1 93 ? 7.977 -2.847 -5.022 1.00 98.25 93 SER A C 1
ATOM 745 O O . SER A 1 93 ? 8.309 -2.634 -6.185 1.00 98.25 93 SER A O 1
ATOM 747 N N . ASP A 1 94 ? 8.425 -2.115 -4.003 1.00 98.62 94 ASP A N 1
ATOM 748 C CA . ASP A 1 94 ? 9.368 -1.008 -4.158 1.00 98.62 94 ASP A CA 1
ATOM 749 C C . ASP A 1 94 ? 10.745 -1.517 -4.598 1.00 98.62 94 ASP A C 1
ATOM 751 O O . ASP A 1 94 ? 11.295 -1.024 -5.580 1.00 98.62 94 ASP A O 1
ATOM 755 N N . LEU A 1 95 ? 11.245 -2.600 -3.991 1.00 98.62 95 LEU A N 1
ATOM 756 C CA . LEU A 1 95 ? 12.469 -3.273 -4.434 1.00 98.62 95 LEU A CA 1
ATOM 757 C C . LEU A 1 95 ? 12.380 -3.720 -5.904 1.00 98.62 95 LEU A C 1
ATOM 759 O O . LEU A 1 95 ? 13.329 -3.533 -6.667 1.00 98.62 95 LEU A O 1
ATOM 763 N N . ASN A 1 96 ? 11.237 -4.265 -6.331 1.00 98.38 96 ASN A N 1
ATOM 764 C CA . ASN A 1 96 ? 11.010 -4.630 -7.732 1.00 98.38 96 ASN A CA 1
ATOM 765 C C . ASN A 1 96 ? 11.006 -3.397 -8.657 1.00 98.38 96 ASN A C 1
ATOM 767 O O . ASN A 1 96 ? 11.600 -3.446 -9.735 1.00 98.38 96 ASN A O 1
ATOM 771 N N . CYS A 1 97 ? 10.398 -2.281 -8.240 1.00 98.06 97 CYS A N 1
ATOM 772 C CA . CYS A 1 97 ? 10.447 -1.013 -8.974 1.00 98.06 97 CYS A CA 1
ATOM 773 C C . CYS A 1 97 ? 11.880 -0.469 -9.085 1.00 98.06 97 CYS A C 1
ATOM 775 O O . CYS A 1 97 ? 12.301 -0.088 -10.175 1.00 98.06 97 CYS A O 1
ATOM 777 N N . GLN A 1 98 ? 12.660 -0.492 -8.000 1.00 98.38 98 GLN A N 1
ATOM 778 C CA . GLN A 1 98 ? 14.072 -0.095 -8.007 1.00 98.38 98 GLN A CA 1
ATOM 779 C C . GLN A 1 98 ? 14.896 -0.960 -8.979 1.00 98.38 98 GLN A C 1
ATOM 781 O O . GLN A 1 98 ? 15.659 -0.425 -9.783 1.00 98.38 98 GLN A O 1
ATOM 786 N N . GLN A 1 99 ? 14.697 -2.285 -8.976 1.00 98.44 99 GLN A N 1
ATOM 787 C CA . GLN A 1 99 ? 15.364 -3.200 -9.913 1.00 98.44 99 GLN A CA 1
ATOM 788 C C . GLN A 1 99 ? 14.969 -2.966 -11.378 1.00 98.44 99 GLN A C 1
ATOM 790 O O . GLN A 1 99 ? 15.814 -3.092 -12.264 1.00 98.44 99 GLN A O 1
ATOM 795 N N . LEU A 1 100 ? 13.698 -2.655 -11.654 1.00 98.31 100 LEU A N 1
ATOM 796 C CA . LEU A 1 100 ? 13.236 -2.331 -13.007 1.00 98.31 100 LEU A CA 1
ATOM 797 C C . LEU A 1 100 ? 13.796 -0.990 -13.487 1.00 98.31 100 LEU A C 1
ATOM 799 O O . LEU A 1 100 ? 14.243 -0.908 -14.627 1.00 98.31 100 LEU A O 1
ATOM 803 N N . ASN A 1 101 ? 13.846 0.023 -12.619 1.00 98.38 101 ASN A N 1
ATOM 804 C CA . ASN A 1 101 ? 14.443 1.320 -12.936 1.00 98.38 101 ASN A CA 1
ATOM 805 C C . ASN A 1 101 ? 15.947 1.200 -13.219 1.00 98.38 101 ASN A C 1
ATOM 807 O O . ASN A 1 101 ? 16.419 1.782 -14.191 1.00 98.38 101 ASN A O 1
ATOM 811 N N . ALA A 1 102 ? 16.683 0.403 -12.433 1.00 98.38 102 ALA A N 1
ATOM 812 C CA . ALA A 1 102 ? 18.096 0.117 -12.692 1.00 98.38 102 ALA A CA 1
ATOM 813 C C . ALA A 1 102 ? 18.293 -0.544 -14.069 1.00 98.38 102 ALA A C 1
ATOM 815 O O . ALA A 1 102 ? 19.028 -0.022 -14.898 1.00 98.38 102 ALA A O 1
ATOM 816 N N . LYS A 1 103 ? 17.539 -1.613 -14.369 1.00 98.25 103 LYS A N 1
ATOM 817 C CA . LYS A 1 103 ? 17.585 -2.278 -15.685 1.00 98.25 103 LYS A CA 1
ATOM 818 C C . LYS A 1 103 ? 17.199 -1.356 -16.839 1.00 98.25 103 LYS A C 1
ATOM 820 O O . LYS A 1 103 ? 17.755 -1.483 -17.922 1.00 98.25 103 LYS A O 1
ATOM 825 N N . ASN A 1 104 ? 16.236 -0.457 -16.637 1.00 98.06 104 ASN A N 1
ATOM 826 C CA . ASN A 1 104 ? 15.863 0.513 -17.659 1.00 98.06 104 ASN A CA 1
ATOM 827 C C . ASN A 1 104 ? 16.998 1.520 -17.900 1.00 98.06 104 ASN A C 1
ATOM 829 O O . ASN A 1 104 ? 17.306 1.803 -19.048 1.00 98.06 104 ASN A O 1
ATOM 833 N N . HIS A 1 105 ? 17.681 1.977 -16.849 1.00 98.38 105 HIS A N 1
ATOM 834 C CA . HIS A 1 105 ? 18.855 2.841 -16.977 1.00 98.38 105 HIS A CA 1
ATOM 835 C C . HIS A 1 105 ? 20.037 2.140 -17.676 1.00 98.38 105 HIS A C 1
ATOM 837 O O . HIS A 1 105 ? 20.677 2.729 -18.548 1.00 98.38 105 HIS A O 1
ATOM 843 N N . ASP A 1 106 ? 20.287 0.865 -17.364 1.00 98.19 106 ASP A N 1
ATOM 844 C CA . ASP A 1 106 ? 21.290 0.037 -18.053 1.00 98.19 106 ASP A CA 1
ATOM 845 C C . ASP A 1 106 ? 20.958 -0.125 -19.555 1.00 98.19 106 ASP A C 1
ATOM 847 O O . ASP A 1 106 ? 21.845 -0.121 -20.408 1.00 98.19 106 ASP A O 1
ATOM 851 N N . LEU A 1 107 ? 19.670 -0.233 -19.908 1.00 97.62 107 LEU A N 1
ATOM 852 C CA . LEU A 1 107 ? 19.219 -0.301 -21.303 1.00 97.62 107 LEU A CA 1
ATOM 853 C C . LEU A 1 107 ? 19.271 1.061 -22.010 1.00 97.62 107 LEU A C 1
ATOM 855 O O . LEU A 1 107 ? 19.659 1.118 -23.173 1.00 97.62 107 LEU A O 1
ATOM 859 N N . GLU A 1 108 ? 18.910 2.151 -21.332 1.00 98.19 108 GLU A N 1
ATOM 860 C CA . GLU A 1 108 ? 19.011 3.521 -21.853 1.00 98.19 108 GLU A CA 1
ATOM 861 C C . GLU A 1 108 ? 20.467 3.902 -22.148 1.00 98.19 108 GLU A C 1
ATOM 863 O O . GLU A 1 108 ? 20.753 4.477 -23.198 1.00 98.19 108 GLU A O 1
ATOM 868 N N . THR A 1 109 ? 21.398 3.537 -21.262 1.00 98.00 109 THR A N 1
ATOM 869 C CA . THR A 1 109 ? 22.838 3.768 -21.459 1.00 98.00 109 THR A CA 1
ATOM 870 C C . THR A 1 109 ? 23.401 2.911 -22.594 1.00 98.00 109 THR A C 1
ATOM 872 O O . THR A 1 109 ? 24.027 3.459 -23.498 1.00 98.00 109 THR A O 1
ATOM 875 N N . ALA A 1 110 ? 23.093 1.610 -22.648 1.00 97.75 110 ALA A N 1
ATOM 876 C CA . ALA A 1 110 ? 23.498 0.749 -23.766 1.00 97.75 110 ALA A CA 1
ATOM 877 C C . ALA A 1 110 ? 22.908 1.202 -25.123 1.00 97.75 110 ALA A C 1
ATOM 879 O O . ALA A 1 110 ? 23.562 1.107 -26.167 1.00 97.75 110 ALA A O 1
ATOM 880 N N . LEU A 1 111 ? 21.680 1.732 -25.135 1.00 97.62 111 LEU A N 1
ATOM 881 C CA . LEU A 1 111 ? 21.073 2.319 -26.332 1.00 97.62 111 LEU A CA 1
ATOM 882 C C . LEU A 1 111 ? 21.794 3.612 -26.746 1.00 97.62 111 LEU A C 1
ATOM 884 O O . LEU A 1 111 ? 22.093 3.796 -27.926 1.00 97.62 111 LEU A O 1
ATOM 888 N N . ALA A 1 112 ? 22.132 4.487 -25.796 1.00 97.88 112 ALA A N 1
ATOM 889 C CA . ALA A 1 112 ? 22.914 5.694 -26.065 1.00 97.88 112 ALA A CA 1
ATOM 890 C C . ALA A 1 112 ? 24.314 5.371 -26.631 1.00 97.88 112 ALA A C 1
ATOM 892 O O . ALA A 1 112 ? 24.762 6.010 -27.579 1.00 97.88 112 ALA A O 1
ATOM 893 N N . GLU A 1 113 ? 24.985 4.340 -26.112 1.00 97.62 113 GLU A N 1
ATOM 894 C CA . GLU A 1 113 ? 26.274 3.871 -26.640 1.00 97.62 113 GLU A CA 1
ATOM 895 C C . GLU A 1 113 ? 26.149 3.305 -28.062 1.00 97.62 113 GLU A C 1
ATOM 897 O O . GLU A 1 113 ? 26.939 3.647 -28.942 1.00 97.62 113 GLU A O 1
ATOM 902 N N . THR A 1 114 ? 25.139 2.468 -28.325 1.00 96.44 114 THR A N 1
ATOM 903 C CA . THR A 1 114 ? 24.929 1.887 -29.666 1.00 96.44 114 THR A CA 1
ATOM 904 C C . THR A 1 114 ? 24.497 2.919 -30.706 1.00 96.44 114 THR A C 1
ATOM 906 O O . THR A 1 114 ? 24.917 2.815 -31.858 1.00 96.44 114 THR A O 1
ATOM 909 N N . THR A 1 115 ? 23.725 3.939 -30.321 1.00 96.81 115 THR A N 1
ATOM 910 C CA . THR A 1 115 ? 23.391 5.066 -31.210 1.00 96.81 115 THR A CA 1
ATOM 911 C C . THR A 1 115 ? 24.618 5.923 -31.514 1.00 96.81 115 THR A C 1
ATOM 913 O O . THR A 1 115 ? 24.896 6.151 -32.686 1.00 96.81 115 THR A O 1
ATOM 916 N N . ALA A 1 116 ? 25.437 6.272 -30.516 1.00 97.25 116 ALA A N 1
ATOM 917 C CA . ALA A 1 116 ? 26.689 7.002 -30.742 1.00 97.25 116 ALA A CA 1
ATOM 918 C C . ALA A 1 116 ? 27.681 6.239 -31.646 1.00 97.25 116 ALA A C 1
ATOM 920 O O . ALA A 1 116 ? 28.323 6.836 -32.510 1.00 97.25 116 ALA A O 1
ATOM 921 N N . LEU A 1 117 ? 27.778 4.911 -31.495 1.00 97.00 117 LEU A N 1
ATOM 922 C CA . LEU A 1 117 ? 28.565 4.055 -32.392 1.00 97.00 117 LEU A CA 1
ATOM 923 C C . LEU A 1 117 ? 27.984 4.004 -33.814 1.00 97.00 117 LEU A C 1
ATOM 925 O O . LEU A 1 117 ? 28.748 3.927 -34.775 1.00 97.00 117 LEU A O 1
ATOM 929 N N . SER A 1 118 ? 26.656 4.048 -33.969 1.00 95.62 118 SER A N 1
ATOM 930 C CA . SER A 1 118 ? 26.011 4.142 -35.285 1.00 95.62 118 SER A CA 1
ATOM 931 C C . SER A 1 118 ? 26.344 5.473 -35.957 1.00 95.62 118 SER A C 1
ATOM 933 O O . SER A 1 118 ? 26.808 5.467 -37.094 1.00 95.62 118 SER A O 1
ATOM 935 N N . ASP A 1 119 ? 26.213 6.591 -35.237 1.00 96.50 119 ASP A N 1
ATOM 936 C CA . ASP A 1 119 ? 26.537 7.935 -35.730 1.00 96.50 119 ASP A CA 1
ATOM 937 C C . ASP A 1 119 ? 28.014 8.043 -36.167 1.00 96.50 119 ASP A C 1
ATOM 939 O O . ASP A 1 119 ? 28.322 8.611 -37.218 1.00 96.50 119 ASP A O 1
ATOM 943 N N . GLU A 1 120 ? 28.944 7.447 -35.406 1.00 96.69 120 GLU A N 1
ATOM 944 C CA . GLU A 1 120 ? 30.365 7.367 -35.779 1.00 96.69 120 GLU A CA 1
ATOM 945 C C . GLU A 1 120 ? 30.571 6.562 -37.074 1.00 96.69 120 GLU A C 1
ATOM 947 O O . GLU A 1 120 ? 31.328 6.979 -37.957 1.00 96.69 120 GLU A O 1
ATOM 952 N N . LYS A 1 121 ? 29.878 5.425 -37.231 1.00 95.81 121 LYS A N 1
ATOM 953 C CA . LYS A 1 121 ? 29.968 4.596 -38.444 1.00 95.81 121 LYS A CA 1
ATOM 954 C C . LYS A 1 121 ? 29.309 5.255 -39.652 1.00 95.81 121 LYS A C 1
ATOM 956 O O . LYS A 1 121 ? 29.834 5.132 -40.758 1.00 95.81 121 LYS A O 1
ATOM 961 N N . GLU A 1 122 ? 28.219 5.992 -39.468 1.00 95.56 122 GLU A N 1
ATOM 962 C CA . GLU A 1 122 ? 27.614 6.808 -40.522 1.00 95.56 122 GLU A CA 1
ATOM 963 C C . GLU A 1 122 ? 28.572 7.918 -40.977 1.00 95.56 122 GLU A C 1
ATOM 965 O O . GLU A 1 122 ? 28.781 8.089 -42.181 1.00 95.56 122 GLU A O 1
ATOM 970 N N . ALA A 1 123 ? 29.242 8.603 -40.043 1.00 96.19 123 ALA A N 1
ATOM 971 C CA . ALA A 1 123 ? 30.272 9.588 -40.367 1.00 96.19 123 ALA A CA 1
ATOM 972 C C . ALA A 1 123 ? 31.465 8.969 -41.127 1.00 96.19 123 ALA A C 1
ATOM 974 O O . ALA A 1 123 ? 31.915 9.536 -42.128 1.00 96.19 123 ALA A O 1
ATOM 975 N N . GLU A 1 124 ? 31.940 7.785 -40.720 1.00 96.75 124 GLU A N 1
ATOM 976 C CA . GLU A 1 124 ? 32.993 7.040 -41.428 1.00 96.75 124 GLU A CA 1
ATOM 977 C C . GLU A 1 124 ? 32.562 6.659 -42.857 1.00 96.75 124 GLU A C 1
ATOM 979 O O . GLU A 1 124 ? 33.323 6.845 -43.809 1.00 96.75 124 GLU A O 1
ATOM 984 N N . VAL A 1 125 ? 31.323 6.192 -43.048 1.00 95.31 125 VAL A N 1
ATOM 985 C CA . VAL A 1 125 ? 30.769 5.879 -44.378 1.00 95.31 125 VAL A CA 1
ATOM 986 C C . VAL A 1 125 ? 30.655 7.136 -45.247 1.00 95.31 125 VAL A C 1
ATOM 988 O O . VAL A 1 125 ? 31.012 7.097 -46.429 1.00 95.31 125 VAL A O 1
ATOM 991 N N . VAL A 1 126 ? 30.224 8.272 -44.692 1.00 96.44 126 VAL A N 1
ATOM 992 C CA . VAL A 1 126 ? 30.185 9.559 -45.410 1.00 96.44 126 VAL A CA 1
ATOM 993 C C . VAL A 1 126 ? 31.594 10.010 -45.820 1.00 96.44 126 VAL A C 1
ATOM 995 O O . VAL A 1 126 ? 31.789 10.448 -46.956 1.00 96.44 126 VAL A O 1
ATOM 998 N N . GLN A 1 127 ? 32.605 9.835 -44.962 1.00 96.25 127 GLN A N 1
ATOM 999 C CA . GLN A 1 127 ? 33.995 10.127 -45.322 1.00 96.25 127 GLN A CA 1
ATOM 1000 C C . GLN A 1 127 ? 34.506 9.196 -46.434 1.00 96.25 127 GLN A C 1
ATOM 1002 O O . GLN A 1 127 ? 35.017 9.667 -47.453 1.00 96.25 127 GLN A O 1
ATOM 1007 N N . LEU A 1 128 ? 34.351 7.878 -46.278 1.00 95.00 128 LEU A N 1
ATOM 1008 C CA . LEU A 1 128 ? 34.844 6.893 -47.245 1.00 95.00 128 LEU A CA 1
ATOM 1009 C C . LEU A 1 128 ? 34.158 7.028 -48.611 1.00 95.00 128 LEU A C 1
ATOM 1011 O O . LEU A 1 128 ? 34.811 6.872 -49.645 1.00 95.00 128 LEU A O 1
ATOM 1015 N N . THR A 1 129 ? 32.864 7.356 -48.645 1.00 94.62 129 THR A N 1
ATOM 1016 C CA . THR A 1 129 ? 32.152 7.635 -49.902 1.00 94.62 129 THR A CA 1
ATOM 1017 C C . THR A 1 129 ? 32.648 8.922 -50.566 1.00 94.62 129 THR A C 1
ATOM 1019 O O . THR A 1 129 ? 32.850 8.922 -51.782 1.00 94.62 129 THR A O 1
ATOM 1022 N N . ALA A 1 130 ? 32.941 9.983 -49.805 1.00 95.12 130 ALA A N 1
ATOM 1023 C CA . ALA A 1 130 ? 33.561 11.198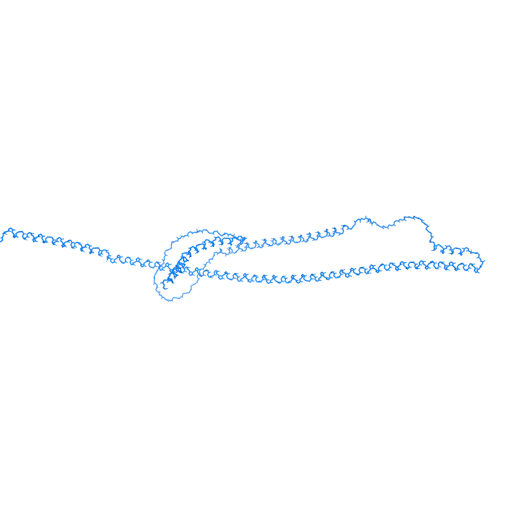 -50.339 1.00 95.12 130 ALA A CA 1
ATOM 1024 C C . ALA A 1 130 ? 34.956 10.928 -50.938 1.00 95.12 130 ALA A C 1
ATOM 1026 O O . ALA A 1 130 ? 35.217 11.310 -52.083 1.00 95.12 130 ALA A O 1
ATOM 1027 N N . GLU A 1 131 ? 35.821 10.195 -50.229 1.00 96.12 131 GLU A N 1
ATOM 1028 C CA . GLU A 1 131 ? 37.139 9.794 -50.742 1.00 96.12 131 GLU A CA 1
ATOM 1029 C C . GLU A 1 131 ? 37.045 8.917 -51.999 1.00 96.12 131 GLU A C 1
ATOM 1031 O O . GLU A 1 131 ? 37.857 9.045 -52.919 1.00 96.12 131 GLU A O 1
ATOM 1036 N N . ASN A 1 132 ? 36.078 7.997 -52.052 1.00 90.69 132 ASN A N 1
ATOM 1037 C CA . ASN A 1 132 ? 35.891 7.117 -53.204 1.00 90.69 132 ASN A CA 1
ATOM 1038 C C . ASN A 1 132 ? 35.400 7.906 -54.431 1.00 90.69 132 ASN A C 1
ATOM 1040 O O . ASN A 1 132 ? 35.902 7.702 -55.536 1.00 90.69 132 ASN A O 1
ATOM 1044 N N . ASN A 1 133 ? 34.514 8.887 -54.232 1.00 94.44 133 ASN A N 1
ATOM 1045 C CA . ASN A 1 133 ? 34.090 9.820 -55.280 1.00 94.44 133 ASN A CA 1
ATOM 1046 C C . ASN A 1 133 ? 35.267 10.655 -55.825 1.00 94.44 133 ASN A C 1
ATOM 1048 O O . ASN A 1 133 ? 35.374 10.856 -57.039 1.00 94.44 133 ASN A O 1
ATOM 1052 N N . GLU A 1 134 ? 36.191 11.106 -54.969 1.00 94.75 134 GLU A N 1
ATOM 1053 C CA . GLU A 1 134 ? 37.409 11.802 -55.409 1.00 94.75 134 GLU A CA 1
ATOM 1054 C C . GLU A 1 134 ? 38.351 10.874 -56.201 1.00 94.75 134 GLU A C 1
ATOM 1056 O O . GLU A 1 134 ? 38.834 11.237 -57.282 1.00 94.75 134 GLU A O 1
ATOM 1061 N N . LYS A 1 135 ? 38.561 9.639 -55.725 1.00 93.88 135 LYS A N 1
ATOM 1062 C CA . LYS A 1 135 ? 39.336 8.600 -56.430 1.00 93.88 135 LYS A CA 1
ATOM 1063 C C . LYS A 1 135 ? 38.714 8.264 -57.795 1.00 93.88 135 LYS A C 1
ATOM 1065 O O . LYS A 1 135 ? 39.431 8.161 -58.788 1.00 93.88 135 LYS A O 1
ATOM 1070 N N . GLN A 1 136 ? 37.387 8.191 -57.896 1.00 93.75 136 GLN A N 1
ATOM 1071 C CA . GLN A 1 136 ? 36.682 7.981 -59.165 1.00 93.75 136 GLN A CA 1
ATOM 1072 C C . GLN A 1 136 ? 36.844 9.174 -60.123 1.00 93.75 136 GLN A C 1
ATOM 1074 O O . GLN A 1 136 ? 37.128 8.979 -61.308 1.00 93.75 136 GLN A O 1
ATOM 1079 N N . LYS A 1 137 ? 36.736 10.412 -59.624 1.00 95.12 137 LYS A N 1
ATOM 1080 C CA . LYS A 1 137 ? 36.934 11.638 -60.416 1.00 95.12 137 LYS A CA 1
ATOM 1081 C C . LYS A 1 137 ? 38.368 11.770 -60.941 1.00 95.12 137 LYS A C 1
ATOM 1083 O O . LYS A 1 137 ? 38.571 12.112 -62.105 1.00 95.12 137 LYS A O 1
ATOM 1088 N N . THR A 1 138 ? 39.366 11.472 -60.111 1.00 93.94 138 THR A N 1
ATOM 1089 C CA . THR A 1 138 ? 40.780 11.490 -60.523 1.00 93.94 138 THR A CA 1
ATOM 1090 C C . THR A 1 138 ? 41.106 10.367 -61.509 1.00 93.94 138 THR A C 1
ATOM 1092 O O . THR A 1 138 ? 41.837 10.609 -62.471 1.00 93.94 138 THR A O 1
ATOM 1095 N N . LEU A 1 139 ? 40.511 9.177 -61.353 1.00 92.88 139 LEU A N 1
ATOM 1096 C CA . LEU A 1 139 ? 40.625 8.078 -62.316 1.00 92.88 139 LEU A CA 1
ATOM 1097 C C . LEU A 1 139 ? 40.027 8.451 -63.680 1.00 92.88 139 LEU A C 1
ATOM 1099 O O . LEU A 1 139 ? 40.672 8.201 -64.699 1.00 92.88 139 LEU A O 1
ATOM 1103 N N . LEU A 1 140 ? 38.855 9.096 -63.718 1.00 93.94 140 LEU A N 1
ATOM 1104 C CA . LEU A 1 140 ? 38.271 9.630 -64.957 1.00 93.94 140 LEU A CA 1
ATOM 1105 C C . LEU A 1 140 ? 39.216 10.635 -65.634 1.00 93.94 140 LEU A C 1
ATOM 1107 O O . LEU A 1 140 ? 39.582 10.433 -66.789 1.00 93.94 140 LEU A O 1
ATOM 1111 N N . ALA A 1 141 ? 39.730 11.621 -64.893 1.00 93.69 141 ALA A N 1
ATOM 1112 C CA . ALA A 1 141 ? 40.683 12.602 -65.422 1.00 93.69 141 ALA A CA 1
ATOM 1113 C C . ALA A 1 141 ? 42.029 11.984 -65.867 1.00 93.69 141 ALA A C 1
ATOM 1115 O O . ALA A 1 141 ? 42.731 12.540 -66.712 1.00 93.69 141 ALA A O 1
ATOM 1116 N N . CYS A 1 142 ? 42.448 10.853 -65.289 1.00 91.31 142 CYS A N 1
ATOM 1117 C CA . CYS A 1 142 ? 43.597 10.076 -65.771 1.00 91.31 142 CYS A CA 1
ATOM 1118 C C . CYS A 1 142 ? 43.265 9.283 -67.044 1.00 91.31 142 CYS A C 1
ATOM 1120 O O . CYS A 1 142 ? 44.109 9.185 -67.931 1.00 91.31 142 CYS A O 1
ATOM 1122 N N . LYS A 1 143 ? 42.046 8.745 -67.160 1.00 92.31 143 LYS A N 1
ATOM 1123 C CA . LYS A 1 143 ? 41.563 8.027 -68.349 1.00 92.31 143 LYS A CA 1
ATOM 1124 C C . LYS A 1 143 ? 41.411 8.960 -69.555 1.00 92.31 143 LYS A C 1
ATOM 1126 O O . LYS A 1 143 ? 41.783 8.570 -70.657 1.00 92.31 143 LYS A O 1
ATOM 1131 N N . GLU A 1 144 ? 40.933 10.183 -69.341 1.00 92.56 144 GLU A N 1
ATOM 1132 C CA . GLU A 1 144 ? 40.867 11.244 -70.357 1.00 92.56 144 GLU A CA 1
ATOM 1133 C C . GLU A 1 144 ? 42.267 11.595 -70.877 1.00 92.56 144 GLU A C 1
ATOM 1135 O O . GLU A 1 144 ? 42.529 11.445 -72.069 1.00 92.56 144 GLU A O 1
ATOM 1140 N N . ARG A 1 145 ? 43.209 11.921 -69.977 1.00 92.25 145 ARG A N 1
ATOM 1141 C CA . ARG A 1 145 ? 44.619 12.176 -70.331 1.00 92.25 145 ARG A CA 1
ATOM 1142 C C . ARG A 1 145 ? 45.294 10.990 -71.025 1.00 92.25 145 ARG A C 1
ATOM 1144 O O . ARG A 1 145 ? 46.094 11.186 -71.935 1.00 92.25 145 ARG A O 1
A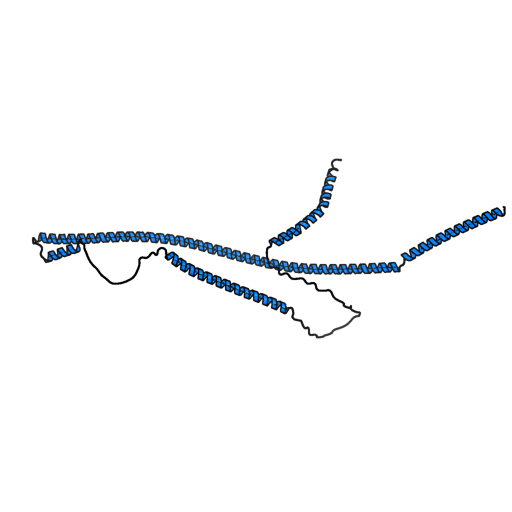TOM 1151 N N . LEU A 1 146 ? 44.980 9.753 -70.632 1.00 88.94 146 LEU A N 1
ATOM 1152 C CA . LEU A 1 146 ? 45.462 8.564 -71.340 1.00 88.94 146 LEU A CA 1
ATOM 1153 C C . LEU A 1 146 ? 44.901 8.511 -72.770 1.00 88.94 146 LEU A C 1
ATOM 1155 O O . LEU A 1 146 ? 45.653 8.230 -73.699 1.00 88.94 146 LEU A O 1
ATOM 1159 N N . GLY A 1 147 ? 43.618 8.838 -72.952 1.00 89.44 147 GLY A N 1
ATOM 1160 C CA . GLY A 1 147 ? 42.987 9.011 -74.261 1.00 89.44 147 GLY A CA 1
ATOM 1161 C C . GLY A 1 147 ? 43.734 10.025 -75.131 1.00 89.44 147 GLY A C 1
ATOM 1162 O O . GLY A 1 147 ? 44.201 9.665 -76.211 1.00 89.44 147 GLY A O 1
ATOM 1163 N N . GLU A 1 148 ? 43.946 11.243 -74.625 1.00 92.06 148 GLU A N 1
ATOM 1164 C CA . GLU A 1 148 ? 44.707 12.308 -75.303 1.00 92.06 148 GLU A CA 1
ATOM 1165 C C . GLU A 1 148 ? 46.117 11.851 -75.712 1.00 92.06 148 GLU A C 1
ATOM 1167 O O . GLU A 1 148 ? 46.544 12.069 -76.849 1.00 92.06 148 GLU A O 1
ATOM 1172 N N . VAL A 1 149 ? 46.839 11.168 -74.814 1.00 89.94 149 VAL A N 1
ATOM 1173 C CA . VAL A 1 149 ? 48.178 10.627 -75.096 1.00 89.94 149 VAL A CA 1
ATOM 1174 C C . VAL A 1 149 ? 48.124 9.527 -76.158 1.00 89.94 149 VAL A C 1
ATOM 1176 O O . VAL A 1 149 ? 48.974 9.510 -77.048 1.00 89.94 149 VAL A O 1
ATOM 1179 N N . THR A 1 150 ? 47.131 8.631 -76.129 1.00 88.38 150 THR A N 1
ATOM 1180 C CA . THR A 1 150 ? 46.975 7.613 -77.184 1.00 88.38 150 THR A CA 1
ATOM 1181 C C . THR A 1 150 ? 46.632 8.232 -78.538 1.00 88.38 150 THR A C 1
ATOM 1183 O O . THR A 1 150 ? 47.192 7.810 -79.548 1.00 88.38 150 THR A O 1
ATOM 1186 N N . GLU A 1 151 ? 45.805 9.280 -78.577 1.00 89.94 151 GLU A N 1
ATOM 1187 C CA . GLU A 1 151 ? 45.488 10.010 -79.807 1.00 89.94 151 GLU A CA 1
ATOM 1188 C C . GLU A 1 151 ? 46.716 10.764 -80.345 1.00 89.94 151 GLU A C 1
ATOM 1190 O O . GLU A 1 151 ? 47.010 10.707 -81.541 1.00 89.94 151 GLU A O 1
ATOM 1195 N N . MET A 1 152 ? 47.486 11.422 -79.471 1.00 89.06 152 MET A N 1
ATOM 1196 C CA . MET A 1 152 ? 48.755 12.056 -79.839 1.00 89.06 152 MET A CA 1
ATOM 1197 C C . MET A 1 152 ? 49.755 11.027 -80.378 1.00 89.06 152 MET A C 1
ATOM 1199 O O . MET A 1 152 ? 50.401 11.285 -81.392 1.00 89.06 152 MET A O 1
ATOM 1203 N N . ASN A 1 153 ? 49.858 9.851 -79.754 1.00 85.94 153 ASN A N 1
ATOM 1204 C CA . ASN A 1 153 ? 50.744 8.782 -80.207 1.00 85.94 153 ASN A CA 1
ATOM 1205 C C . ASN A 1 153 ? 50.313 8.231 -81.580 1.00 85.94 153 ASN A C 1
ATOM 1207 O O . ASN A 1 153 ? 51.153 8.052 -82.458 1.00 85.94 153 ASN A O 1
ATOM 1211 N N . MET A 1 154 ? 49.007 8.070 -81.829 1.00 88.50 154 MET A N 1
ATOM 1212 C CA . MET A 1 154 ? 48.481 7.726 -83.160 1.00 88.50 154 MET A CA 1
ATOM 1213 C C . MET A 1 154 ? 48.809 8.802 -84.208 1.00 88.50 154 MET A C 1
ATOM 1215 O O . MET A 1 154 ? 49.260 8.473 -85.304 1.00 88.50 154 MET A O 1
ATOM 1219 N N . LYS A 1 155 ? 48.664 10.094 -83.873 1.00 89.31 155 LYS A N 1
ATOM 1220 C CA . LYS A 1 155 ? 49.051 11.213 -84.758 1.00 89.31 155 LYS A CA 1
ATOM 1221 C C . LYS A 1 155 ? 50.555 11.223 -85.047 1.00 89.31 155 LYS A C 1
ATOM 1223 O O . LYS A 1 155 ? 50.952 11.422 -86.193 1.00 89.31 155 LYS A O 1
ATOM 1228 N N . LEU A 1 156 ? 51.395 10.982 -84.039 1.00 87.06 156 LEU A N 1
ATOM 1229 C CA . LEU A 1 156 ? 52.850 10.880 -84.194 1.00 87.06 156 LEU A CA 1
ATOM 1230 C C . LEU A 1 156 ? 53.250 9.659 -85.029 1.00 87.06 156 LEU A C 1
ATOM 1232 O O . LEU A 1 156 ? 54.095 9.796 -85.907 1.00 87.06 156 LEU A O 1
ATOM 1236 N N . SER A 1 157 ? 52.613 8.505 -84.820 1.00 87.56 157 SER A N 1
ATOM 1237 C CA . SER A 1 157 ? 52.813 7.297 -85.628 1.00 87.56 157 SER A CA 1
ATOM 1238 C C . SER A 1 157 ? 52.435 7.536 -87.093 1.00 87.56 157 SER A C 1
ATOM 1240 O O . SER A 1 157 ? 53.238 7.257 -87.981 1.00 87.56 157 SER A O 1
ATOM 1242 N N . MET A 1 158 ? 51.281 8.155 -87.359 1.00 81.50 158 MET A N 1
ATOM 1243 C CA . MET A 1 158 ? 50.868 8.494 -88.723 1.00 81.50 158 MET A CA 1
ATOM 1244 C C . MET A 1 158 ? 51.819 9.511 -89.373 1.00 81.50 158 MET A C 1
ATOM 1246 O O . MET A 1 158 ? 52.196 9.357 -90.532 1.00 81.50 158 MET A O 1
ATOM 1250 N N . ASN A 1 159 ? 52.285 10.516 -88.625 1.00 81.81 159 ASN A N 1
ATOM 1251 C CA . ASN A 1 159 ? 53.300 11.458 -89.103 1.00 81.81 159 ASN A CA 1
ATOM 1252 C C . ASN A 1 159 ? 54.664 10.790 -89.345 1.00 81.81 159 ASN A C 1
ATOM 1254 O O . ASN A 1 159 ? 55.357 11.162 -90.289 1.00 81.81 159 ASN A O 1
ATOM 1258 N N . ALA A 1 160 ? 55.046 9.793 -88.543 1.00 79.94 160 ALA A N 1
ATOM 1259 C CA . ALA A 1 160 ? 56.255 9.004 -88.758 1.00 79.94 160 ALA A CA 1
ATOM 1260 C C . ALA A 1 160 ? 56.147 8.163 -90.039 1.00 79.94 160 ALA A C 1
ATOM 1262 O O . ALA A 1 160 ? 57.055 8.225 -90.861 1.00 79.94 160 ALA A O 1
ATOM 1263 N N . ILE A 1 161 ? 55.015 7.486 -90.270 1.00 76.69 161 ILE A N 1
ATOM 1264 C CA . ILE A 1 161 ? 54.732 6.747 -91.515 1.00 76.69 161 ILE A CA 1
ATOM 1265 C C . ILE A 1 161 ? 54.738 7.693 -92.725 1.00 76.69 161 ILE A C 1
ATOM 1267 O O . ILE A 1 161 ? 55.329 7.368 -93.755 1.00 76.69 161 ILE A O 1
ATOM 1271 N N . ASN A 1 162 ? 54.146 8.885 -92.605 1.00 76.56 162 ASN A N 1
ATOM 1272 C CA . ASN A 1 162 ? 54.177 9.905 -93.656 1.00 76.56 162 ASN A CA 1
ATOM 1273 C C . ASN A 1 162 ? 55.615 10.373 -93.950 1.00 76.56 162 ASN A C 1
ATOM 1275 O O . ASN A 1 162 ? 55.991 10.484 -95.114 1.00 76.56 162 ASN A O 1
ATOM 1279 N N . ASN A 1 163 ? 56.440 10.599 -92.921 1.00 77.62 163 ASN A N 1
ATOM 1280 C CA . ASN A 1 163 ? 57.844 10.997 -93.072 1.00 77.62 163 ASN A CA 1
ATOM 1281 C C . ASN A 1 163 ? 58.733 9.864 -93.613 1.00 77.62 163 ASN A C 1
ATOM 1283 O O . ASN A 1 163 ? 59.627 10.117 -94.422 1.00 77.62 163 ASN A O 1
ATOM 1287 N N . GLU A 1 164 ? 58.499 8.613 -93.218 1.00 76.19 164 GLU A N 1
ATOM 1288 C CA . GLU A 1 164 ? 59.193 7.444 -93.767 1.00 76.19 164 GLU A CA 1
ATOM 1289 C C . GLU A 1 164 ? 58.803 7.223 -95.235 1.00 76.19 164 GLU A C 1
ATOM 1291 O O . GLU A 1 164 ? 59.672 7.057 -96.088 1.00 76.19 164 GLU A O 1
ATOM 1296 N N . SER A 1 165 ? 57.517 7.360 -95.566 1.00 75.81 165 SER A N 1
ATOM 1297 C CA . SER A 1 165 ? 57.022 7.312 -96.947 1.00 75.81 165 SER A CA 1
ATOM 1298 C C . SER A 1 165 ? 57.604 8.447 -97.796 1.00 75.81 165 SER A C 1
ATOM 1300 O O . SER A 1 165 ? 58.097 8.206 -98.897 1.00 75.81 165 SER A O 1
ATOM 1302 N N . ALA A 1 166 ? 57.622 9.680 -97.280 1.00 73.12 166 ALA A N 1
ATOM 1303 C CA . ALA A 1 166 ? 58.182 10.842 -97.966 1.00 73.12 166 ALA A CA 1
ATOM 1304 C C . ALA A 1 166 ? 59.707 10.745 -98.143 1.00 73.12 166 ALA A C 1
ATOM 1306 O O . ALA A 1 166 ? 60.219 11.075 -99.210 1.00 73.12 166 ALA A O 1
ATOM 1307 N N . SER A 1 167 ? 60.444 10.252 -97.142 1.00 74.44 167 SER A N 1
ATOM 1308 C CA . SER A 1 167 ? 61.897 10.047 -97.240 1.00 74.44 167 SER A CA 1
ATOM 1309 C C . SER A 1 167 ? 62.271 8.832 -98.097 1.00 74.44 167 SER A C 1
ATOM 1311 O O . SER A 1 167 ? 63.281 8.872 -98.801 1.00 74.44 167 SER A O 1
ATOM 1313 N N . GLY A 1 168 ? 61.433 7.791 -98.129 1.00 72.38 168 GLY A N 1
ATOM 1314 C CA . GLY A 1 168 ? 61.517 6.679 -99.075 1.00 72.38 168 GLY A CA 1
ATOM 1315 C C . GLY A 1 168 ? 61.305 7.141 -100.518 1.00 72.38 168 GLY A C 1
ATOM 1316 O O . GLY A 1 168 ? 62.138 6.860 -101.381 1.00 72.38 168 GLY A O 1
ATOM 1317 N N . LEU A 1 169 ? 60.259 7.935 -100.771 1.00 71.50 169 LEU A N 1
ATOM 1318 C CA . LEU A 1 169 ? 60.023 8.593 -102.061 1.00 71.50 169 LEU A CA 1
ATOM 1319 C C . LEU A 1 169 ? 61.182 9.525 -102.443 1.00 71.50 169 LEU A C 1
ATOM 1321 O O . LEU A 1 169 ? 61.664 9.459 -103.571 1.00 71.50 169 LEU A O 1
ATOM 1325 N N . ALA A 1 170 ? 61.688 10.336 -101.511 1.00 70.56 170 ALA A N 1
ATOM 1326 C CA . ALA A 1 170 ? 62.825 11.223 -101.753 1.00 70.56 170 ALA A CA 1
ATOM 1327 C C . ALA A 1 170 ? 64.113 10.448 -102.083 1.00 70.56 170 ALA A C 1
ATOM 1329 O O . ALA A 1 170 ? 64.842 10.851 -102.987 1.00 70.56 170 ALA A O 1
ATOM 1330 N N . ARG A 1 171 ? 64.380 9.310 -101.421 1.00 70.62 171 ARG A N 1
ATOM 1331 C CA . ARG A 1 171 ? 65.495 8.412 -101.776 1.00 70.62 171 ARG A CA 1
ATOM 1332 C C . ARG A 1 171 ? 65.323 7.811 -103.168 1.00 70.62 171 ARG A C 1
ATOM 1334 O O . ARG A 1 171 ? 66.284 7.812 -103.931 1.00 70.62 171 ARG A O 1
ATOM 1341 N N . LEU A 1 172 ? 64.128 7.327 -103.515 1.00 68.25 172 LEU A N 1
ATOM 1342 C CA . LEU A 1 172 ? 63.850 6.768 -104.844 1.00 68.25 172 LEU A CA 1
ATOM 1343 C C . LEU A 1 172 ? 64.006 7.827 -105.947 1.00 68.25 172 LEU A C 1
ATOM 1345 O O . LEU A 1 172 ? 64.656 7.562 -106.955 1.00 68.25 172 LEU A O 1
ATOM 1349 N N . LEU A 1 173 ? 63.498 9.044 -105.728 1.00 67.00 173 LEU A N 1
ATOM 1350 C CA . LEU A 1 173 ? 63.654 10.169 -106.654 1.00 67.00 173 LEU A CA 1
ATOM 1351 C C . LEU A 1 173 ? 65.115 10.622 -106.775 1.00 67.00 173 LEU A C 1
ATOM 1353 O O . LEU A 1 173 ? 65.604 10.781 -107.890 1.00 67.00 173 LEU A O 1
ATOM 1357 N N . ALA A 1 174 ? 65.845 10.768 -105.665 1.00 67.25 174 ALA A N 1
ATOM 1358 C CA . ALA A 1 174 ? 67.267 11.120 -105.692 1.00 67.25 174 ALA A CA 1
ATOM 1359 C C . ALA A 1 174 ? 68.111 10.060 -106.425 1.00 67.25 174 ALA A C 1
ATOM 1361 O O . ALA A 1 174 ? 69.022 10.406 -107.177 1.00 67.25 174 ALA A O 1
ATOM 1362 N N . ASN A 1 175 ? 67.782 8.775 -106.260 1.00 65.31 175 ASN A N 1
ATOM 1363 C CA . ASN A 1 175 ? 68.457 7.681 -106.954 1.00 65.31 175 ASN A CA 1
ATOM 1364 C C . ASN A 1 175 ? 68.109 7.641 -108.457 1.00 65.31 175 ASN A C 1
ATOM 1366 O O . ASN A 1 175 ? 68.976 7.348 -109.276 1.00 65.31 175 ASN A O 1
ATOM 1370 N N . ALA A 1 176 ? 66.877 7.989 -108.846 1.00 59.53 176 ALA A N 1
ATOM 1371 C CA . ALA A 1 176 ? 66.495 8.130 -110.254 1.00 59.53 176 ALA A CA 1
ATOM 1372 C C . ALA A 1 176 ? 67.193 9.330 -110.928 1.00 59.53 176 ALA A C 1
ATOM 1374 O O . ALA A 1 176 ? 67.702 9.205 -112.042 1.00 59.53 176 ALA A O 1
ATOM 1375 N N . VAL A 1 177 ? 67.281 10.471 -110.232 1.00 60.28 177 VAL A N 1
ATOM 1376 C CA . VAL A 1 177 ? 67.944 11.693 -110.722 1.00 60.28 177 VAL A CA 1
ATOM 1377 C C . VAL A 1 177 ? 69.455 11.495 -110.876 1.00 60.28 177 VAL A C 1
ATOM 1379 O O . VAL A 1 177 ? 69.994 11.816 -111.932 1.00 60.28 177 VAL A O 1
ATOM 1382 N N . ASN A 1 178 ? 70.138 10.909 -109.885 1.00 60.91 178 ASN A N 1
ATOM 1383 C CA . ASN A 1 178 ? 71.590 10.692 -109.957 1.00 60.91 178 ASN A CA 1
ATOM 1384 C C . ASN A 1 178 ? 72.015 9.658 -111.016 1.00 60.91 178 ASN A C 1
ATOM 1386 O O . ASN A 1 178 ? 73.144 9.723 -111.496 1.00 60.91 178 ASN A O 1
ATOM 1390 N N . ASN A 1 179 ? 71.142 8.713 -111.389 1.00 56.44 179 ASN A N 1
ATOM 1391 C CA . ASN A 1 179 ? 71.483 7.635 -112.327 1.00 56.44 179 ASN A CA 1
ATOM 1392 C C . ASN A 1 179 ? 70.982 7.856 -113.767 1.00 56.44 179 ASN A C 1
ATOM 1394 O O . ASN A 1 179 ? 71.276 7.035 -114.638 1.00 56.44 179 ASN A O 1
ATOM 1398 N N . GLY A 1 180 ? 70.236 8.936 -114.037 1.00 52.88 180 GLY A N 1
ATOM 1399 C CA . GLY A 1 180 ? 69.890 9.377 -115.396 1.00 52.88 180 GLY A CA 1
ATOM 1400 C C . GLY A 1 180 ? 69.116 8.362 -116.251 1.00 52.88 180 GLY A C 1
ATOM 1401 O O . GLY A 1 180 ? 69.205 8.406 -117.478 1.00 52.88 180 GLY A O 1
ATOM 1402 N N . LYS A 1 181 ? 68.389 7.424 -115.631 1.00 55.06 181 LYS A N 1
ATOM 1403 C CA . LYS A 1 181 ? 67.658 6.344 -116.313 1.00 55.06 181 LYS A CA 1
ATOM 1404 C C . LYS A 1 181 ? 66.197 6.297 -115.880 1.00 55.06 181 LYS A C 1
ATOM 1406 O O . LYS A 1 181 ? 65.872 6.499 -114.715 1.00 55.06 181 LYS A O 1
ATOM 1411 N N . PHE A 1 182 ? 65.326 6.011 -116.845 1.00 52.44 182 PHE A N 1
ATOM 1412 C CA . PHE A 1 182 ? 63.893 5.843 -116.618 1.00 52.44 182 PHE A CA 1
ATOM 1413 C C . PHE A 1 182 ? 63.630 4.587 -115.769 1.00 52.44 182 PHE A C 1
ATOM 1415 O O . PHE A 1 182 ? 64.281 3.562 -115.971 1.00 52.44 182 PHE A O 1
ATOM 1422 N N . ILE A 1 183 ? 62.690 4.693 -114.826 1.00 56.19 183 ILE A N 1
ATOM 1423 C CA . ILE A 1 183 ? 62.413 3.705 -113.767 1.00 56.19 183 ILE A CA 1
ATOM 1424 C C . ILE A 1 183 ? 62.117 2.315 -114.355 1.00 56.19 183 ILE A C 1
ATOM 1426 O O . ILE A 1 183 ? 61.265 2.177 -115.236 1.00 56.19 183 ILE A O 1
ATOM 1430 N N . GLY A 1 184 ? 62.789 1.279 -113.846 1.00 56.50 184 GLY A N 1
ATOM 1431 C CA . GLY A 1 184 ? 62.560 -0.104 -114.250 1.00 56.50 184 GLY A CA 1
ATOM 1432 C C . GLY A 1 184 ? 61.293 -0.708 -113.633 1.00 56.50 184 GLY A C 1
ATOM 1433 O O . GLY A 1 184 ? 60.849 -0.323 -112.551 1.00 56.50 184 GLY A O 1
ATOM 1434 N N . ALA A 1 185 ? 60.734 -1.731 -114.285 1.00 58.09 185 ALA A N 1
ATOM 1435 C CA . ALA A 1 185 ? 59.549 -2.454 -113.807 1.00 58.09 185 ALA A CA 1
ATOM 1436 C C . ALA A 1 185 ? 59.578 -2.899 -112.317 1.00 58.09 185 ALA A C 1
ATOM 1438 O O . ALA A 1 185 ? 58.552 -2.725 -111.651 1.00 58.09 185 ALA A O 1
ATOM 1439 N N . PRO A 1 186 ? 60.685 -3.428 -111.741 1.00 61.44 186 PRO A N 1
ATOM 1440 C CA . PRO A 1 186 ? 60.696 -3.801 -110.321 1.00 61.44 186 PRO A CA 1
ATOM 1441 C C . PRO A 1 186 ? 60.627 -2.583 -109.386 1.00 61.44 186 PRO A C 1
ATOM 1443 O O . PRO A 1 186 ? 59.944 -2.631 -108.365 1.00 61.44 186 PRO A O 1
ATOM 1446 N N . GLU A 1 187 ? 61.261 -1.470 -109.747 1.00 59.91 187 GLU A N 1
ATOM 1447 C CA . GLU A 1 187 ? 61.280 -0.233 -108.953 1.00 59.91 187 GLU A CA 1
ATOM 1448 C C . GLU A 1 187 ? 59.913 0.462 -108.984 1.00 59.91 187 GLU A C 1
ATOM 1450 O O . GLU A 1 187 ? 59.449 0.965 -107.961 1.00 59.91 187 GLU A O 1
ATOM 1455 N N . LEU A 1 188 ? 59.213 0.393 -110.123 1.00 62.97 188 LEU A N 1
ATOM 1456 C CA . LEU A 1 188 ? 57.819 0.822 -110.235 1.00 62.97 188 LEU A CA 1
ATOM 1457 C C . LEU A 1 188 ? 56.896 -0.014 -109.333 1.00 62.97 188 LEU A C 1
ATOM 1459 O O . LEU A 1 188 ? 55.989 0.536 -108.717 1.00 62.97 188 LEU A O 1
ATOM 1463 N N . SER A 1 189 ? 57.138 -1.324 -109.197 1.00 63.66 189 SER A N 1
ATOM 1464 C CA . SER A 1 189 ? 56.353 -2.172 -108.285 1.00 63.66 189 SER A CA 1
ATOM 1465 C C . SER A 1 189 ? 56.582 -1.823 -106.809 1.00 63.66 189 SER A C 1
ATOM 1467 O O . SER A 1 189 ? 55.636 -1.827 -106.022 1.00 63.66 189 SER A O 1
ATOM 1469 N N . LEU A 1 190 ? 57.813 -1.443 -106.442 1.00 66.12 190 LEU A N 1
ATOM 1470 C CA . LEU A 1 190 ? 58.138 -0.958 -105.101 1.00 66.12 190 LEU A CA 1
ATOM 1471 C C . LEU A 1 190 ? 57.448 0.387 -104.826 1.00 66.12 190 LEU A C 1
ATOM 1473 O O . LEU A 1 190 ? 56.838 0.548 -103.774 1.00 66.12 190 LEU A O 1
ATOM 1477 N N . LEU A 1 191 ? 57.480 1.306 -105.799 1.00 63.72 191 LEU A N 1
ATOM 1478 C CA . LEU A 1 191 ? 56.804 2.605 -105.748 1.00 63.72 191 LEU A CA 1
ATOM 1479 C C . LEU A 1 191 ? 55.278 2.465 -105.621 1.00 63.72 191 LEU A C 1
ATOM 1481 O O . LEU A 1 191 ? 54.652 3.162 -104.830 1.00 63.72 191 LEU A O 1
ATOM 1485 N N . VAL A 1 192 ? 54.669 1.543 -106.372 1.00 63.66 192 VAL A N 1
ATOM 1486 C CA . VAL A 1 192 ? 53.229 1.253 -106.282 1.00 63.66 192 VAL A CA 1
ATOM 1487 C C . VAL A 1 192 ? 52.878 0.617 -104.936 1.00 63.66 192 VAL A C 1
ATOM 1489 O O . VAL A 1 192 ? 51.845 0.956 -104.367 1.00 63.66 192 VAL A O 1
ATOM 1492 N N . ASN A 1 193 ? 53.729 -0.250 -104.382 1.00 65.06 193 ASN A N 1
ATOM 1493 C CA . ASN A 1 193 ? 53.502 -0.835 -103.059 1.00 65.06 193 ASN A CA 1
ATOM 1494 C C . ASN A 1 193 ? 53.660 0.188 -101.921 1.00 65.06 193 ASN A C 1
ATOM 1496 O O . ASN A 1 193 ? 52.857 0.160 -100.990 1.00 65.06 193 ASN A O 1
ATOM 1500 N N . THR A 1 194 ? 54.611 1.127 -101.995 1.00 65.44 194 THR A N 1
ATOM 1501 C CA . THR A 1 194 ? 54.713 2.217 -101.007 1.00 65.44 194 THR A CA 1
ATOM 1502 C C . THR A 1 194 ? 53.556 3.211 -101.131 1.00 65.44 194 THR A C 1
ATOM 1504 O O . THR A 1 194 ? 52.988 3.598 -100.115 1.00 65.44 194 THR A O 1
ATOM 1507 N N . LEU A 1 195 ? 53.102 3.540 -102.348 1.00 59.62 195 LEU A N 1
ATOM 1508 C CA . LEU A 1 195 ? 51.865 4.311 -102.548 1.00 59.62 195 LEU A CA 1
ATOM 1509 C C . LEU A 1 195 ? 50.609 3.569 -102.068 1.00 59.62 195 LEU A C 1
ATOM 1511 O O . LEU A 1 195 ? 49.697 4.207 -101.556 1.00 59.62 195 LEU A O 1
ATOM 1515 N N . LYS A 1 196 ? 50.559 2.237 -102.171 1.00 61.53 196 LYS A N 1
ATOM 1516 C CA . LYS A 1 196 ? 49.445 1.417 -101.664 1.00 61.53 196 LYS A CA 1
ATOM 1517 C C . LYS A 1 196 ? 49.441 1.298 -100.136 1.00 61.53 196 LYS A C 1
ATOM 1519 O O . LYS A 1 196 ? 48.372 1.193 -99.545 1.00 61.53 196 LYS A O 1
ATOM 1524 N N . ALA A 1 197 ? 50.609 1.360 -99.497 1.00 58.94 197 ALA A N 1
ATOM 1525 C CA . ALA A 1 197 ? 50.721 1.529 -98.048 1.00 58.94 197 ALA A CA 1
ATOM 1526 C C . ALA A 1 197 ? 50.327 2.950 -97.587 1.00 58.94 197 ALA A C 1
ATOM 1528 O O . ALA A 1 197 ? 49.945 3.126 -96.433 1.00 58.94 197 ALA A O 1
ATOM 1529 N N . ALA A 1 198 ? 50.388 3.944 -98.483 1.00 55.38 198 ALA A N 1
ATOM 1530 C CA . ALA A 1 198 ? 50.097 5.350 -98.198 1.00 55.38 198 ALA A CA 1
ATOM 1531 C C . ALA A 1 198 ? 48.720 5.856 -98.693 1.00 55.38 198 ALA A C 1
ATOM 1533 O O . ALA A 1 198 ? 48.334 6.967 -98.346 1.00 55.38 198 ALA A O 1
ATOM 1534 N N . SER A 1 199 ? 47.957 5.098 -99.489 1.00 51.72 199 SER A N 1
ATOM 1535 C CA . SER A 1 199 ? 46.590 5.468 -99.908 1.00 51.72 199 SER A CA 1
ATOM 1536 C C . SER A 1 199 ? 45.615 5.335 -98.724 1.00 51.72 199 SER A C 1
ATOM 1538 O O . SER A 1 199 ? 45.574 4.275 -98.111 1.00 51.72 199 SER A O 1
ATOM 1540 N N . TYR A 1 200 ? 44.764 6.297 -98.343 1.00 48.56 200 TYR A N 1
ATOM 1541 C CA . TYR A 1 200 ? 44.199 7.455 -99.061 1.00 48.56 200 TYR A CA 1
ATOM 1542 C C . TYR A 1 200 ? 43.458 7.122 -100.375 1.00 48.56 200 TYR A C 1
ATOM 1544 O O . TYR A 1 200 ? 43.505 7.900 -101.317 1.00 48.56 200 TYR A O 1
ATOM 1552 N N . PHE A 1 201 ? 42.726 5.997 -100.422 1.00 36.75 201 PHE A N 1
ATOM 1553 C CA . PHE A 1 201 ? 41.531 5.823 -101.277 1.00 36.75 201 PHE A CA 1
ATOM 1554 C C . PHE A 1 201 ? 40.640 4.646 -100.783 1.00 36.75 201 PHE A C 1
ATOM 1556 O O . PHE A 1 201 ? 41.098 3.505 -100.807 1.00 36.75 201 PHE A O 1
ATOM 1563 N N . PRO A 1 202 ? 39.378 4.870 -100.351 1.00 49.34 202 PRO A N 1
ATOM 1564 C CA . PRO A 1 202 ? 38.348 3.816 -100.214 1.00 49.34 202 PRO A CA 1
ATOM 1565 C C . PRO A 1 202 ? 37.767 3.468 -101.610 1.00 49.34 202 PRO A C 1
ATOM 1567 O O . PRO A 1 202 ? 37.843 4.351 -102.472 1.00 49.34 202 PRO A O 1
ATOM 1570 N N . PRO A 1 203 ? 37.150 2.281 -101.891 1.00 46.41 203 PRO A N 1
ATOM 1571 C CA . PRO A 1 203 ? 35.948 1.803 -101.165 1.00 46.41 203 PRO A CA 1
ATOM 1572 C C . PRO A 1 203 ? 35.613 0.268 -101.221 1.00 46.41 203 PRO A C 1
ATOM 1574 O O . PRO A 1 203 ? 36.375 -0.512 -101.769 1.00 46.41 203 PRO A O 1
ATOM 1577 N N . HIS A 1 204 ? 34.430 -0.119 -100.686 1.00 32.78 204 HIS A N 1
ATOM 1578 C CA . HIS A 1 204 ? 33.501 -1.234 -101.066 1.00 32.78 204 HIS A CA 1
ATOM 1579 C C . HIS A 1 204 ? 34.045 -2.666 -101.393 1.00 32.78 204 HIS A C 1
ATOM 1581 O O . HIS A 1 204 ? 34.978 -2.833 -102.157 1.00 32.78 204 HIS A O 1
ATOM 1587 N N . SER A 1 205 ? 33.439 -3.804 -101.001 1.00 31.98 205 SER A N 1
ATOM 1588 C CA . SER A 1 205 ? 32.098 -4.134 -100.464 1.00 31.98 205 SER A CA 1
ATOM 1589 C C . SER A 1 205 ? 32.031 -5.601 -99.971 1.00 31.98 205 SER A C 1
ATOM 1591 O O . SER A 1 205 ? 32.877 -6.388 -100.376 1.00 31.98 205 SER A O 1
ATOM 1593 N N . ARG A 1 206 ? 30.941 -5.963 -99.255 1.00 30.22 206 ARG A N 1
ATOM 1594 C CA . ARG A 1 206 ? 30.381 -7.330 -99.038 1.00 30.22 206 ARG A CA 1
ATOM 1595 C C . ARG A 1 206 ? 31.263 -8.381 -98.324 1.00 30.22 206 ARG A C 1
ATOM 1597 O O . ARG A 1 206 ? 32.465 -8.410 -98.500 1.00 30.22 206 ARG A O 1
ATOM 1604 N N . SER A 1 207 ? 30.740 -9.384 -97.610 1.00 28.48 207 SER A N 1
ATOM 1605 C CA . SER A 1 207 ? 29.479 -9.632 -96.868 1.00 28.48 207 SER A CA 1
ATOM 1606 C C . SER A 1 207 ? 29.583 -11.052 -96.270 1.00 28.48 207 SER A C 1
ATOM 1608 O O . SER A 1 207 ? 30.272 -11.877 -96.859 1.00 28.48 207 SER A O 1
ATOM 1610 N N . THR A 1 208 ? 28.798 -11.372 -95.225 1.00 29.64 208 THR A N 1
ATOM 1611 C CA . THR A 1 208 ? 28.550 -12.741 -94.678 1.00 29.64 208 THR A CA 1
ATOM 1612 C C . THR A 1 208 ? 29.750 -13.442 -94.000 1.00 29.64 208 THR A C 1
ATOM 1614 O O . THR A 1 208 ? 30.879 -13.266 -94.431 1.00 29.64 208 THR A O 1
ATOM 1617 N N . SER A 1 209 ? 29.604 -14.268 -92.952 1.00 29.56 209 SER A N 1
ATOM 1618 C CA . SER A 1 209 ? 28.490 -14.557 -92.012 1.00 29.56 209 SER A CA 1
ATOM 1619 C C . SER A 1 209 ? 28.972 -15.538 -90.919 1.00 29.56 209 SER A C 1
ATOM 1621 O O . SER A 1 209 ? 29.980 -16.198 -91.148 1.00 29.56 209 SER A O 1
ATOM 1623 N N . SER A 1 210 ? 28.173 -15.744 -89.852 1.00 29.97 210 SER A N 1
ATOM 1624 C CA . SER A 1 210 ? 28.311 -16.794 -88.805 1.00 29.97 210 SER A CA 1
ATOM 1625 C C . SER A 1 210 ? 29.438 -16.574 -87.774 1.00 29.97 210 SER A C 1
ATOM 1627 O O . SER A 1 210 ? 30.539 -16.213 -88.161 1.00 29.97 210 SER A O 1
ATOM 1629 N N . SER A 1 211 ? 29.307 -16.858 -86.468 1.00 31.80 211 SER A N 1
ATOM 1630 C CA . SER A 1 211 ? 28.175 -16.982 -85.508 1.00 31.80 211 SER A CA 1
ATOM 1631 C C . SER A 1 211 ? 28.816 -17.134 -84.102 1.00 31.80 211 SER A C 1
ATOM 1633 O O . SER A 1 211 ? 29.960 -17.576 -84.036 1.00 31.80 211 SER A O 1
ATOM 1635 N N . ALA A 1 212 ? 28.223 -16.836 -82.941 1.00 32.69 212 ALA A N 1
ATOM 1636 C CA . ALA A 1 212 ? 26.886 -16.351 -82.558 1.00 32.69 212 ALA A CA 1
ATOM 1637 C C . ALA A 1 212 ? 27.056 -15.127 -81.594 1.00 32.69 212 ALA A C 1
ATOM 1639 O O . ALA A 1 212 ? 28.087 -14.467 -81.690 1.00 32.69 212 ALA A O 1
ATOM 1640 N N . ASP A 1 213 ? 26.169 -14.704 -80.681 1.00 29.34 213 ASP A N 1
ATOM 1641 C CA . ASP A 1 213 ? 24.817 -15.121 -80.274 1.00 29.34 213 ASP A CA 1
ATOM 1642 C C . ASP A 1 213 ? 24.006 -13.887 -79.794 1.00 29.34 213 ASP A C 1
ATOM 1644 O O . ASP A 1 213 ? 24.55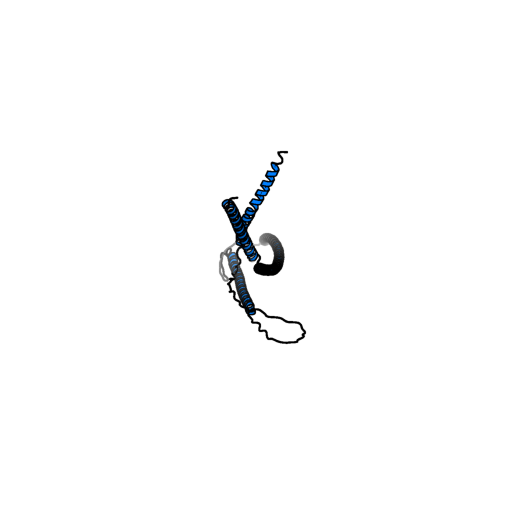6 -12.814 -79.559 1.00 29.34 213 ASP A O 1
ATOM 1648 N N . GLN A 1 214 ? 22.693 -14.083 -79.679 1.00 31.94 214 GLN A N 1
ATOM 1649 C CA . GLN A 1 214 ? 21.648 -13.334 -78.941 1.00 31.94 214 GLN A CA 1
ATOM 1650 C C . GLN A 1 214 ? 22.147 -12.362 -77.823 1.00 31.94 214 GLN A C 1
ATOM 1652 O O . GLN A 1 214 ? 23.047 -12.714 -77.072 1.00 31.94 214 GLN A O 1
ATOM 1657 N N . SER A 1 215 ? 21.590 -11.165 -77.556 1.00 33.09 215 SER A N 1
ATOM 1658 C CA . SER A 1 215 ? 20.263 -10.582 -77.856 1.00 33.09 215 SER A CA 1
ATOM 1659 C C . SER A 1 215 ? 20.183 -9.073 -77.507 1.00 33.09 215 SER A C 1
ATOM 1661 O O . SER A 1 215 ? 20.921 -8.629 -76.639 1.00 33.09 215 SER A O 1
ATOM 1663 N N . LEU A 1 216 ? 19.213 -8.351 -78.101 1.00 34.66 216 LEU A N 1
ATOM 1664 C CA . LEU A 1 216 ? 18.383 -7.252 -77.531 1.00 34.66 216 LEU A CA 1
ATOM 1665 C C . LEU A 1 216 ? 19.049 -6.270 -76.525 1.00 34.66 216 LEU A C 1
ATOM 1667 O O . LEU A 1 216 ? 19.383 -6.647 -75.413 1.00 34.66 216 LEU A O 1
ATOM 1671 N N . SER A 1 217 ? 19.192 -4.963 -76.781 1.00 38.88 217 SER A N 1
ATOM 1672 C CA . SER A 1 217 ? 18.131 -3.997 -77.140 1.00 38.88 217 SER A CA 1
ATOM 1673 C C . SER A 1 217 ? 16.849 -4.160 -76.312 1.00 38.88 217 SER A C 1
ATOM 1675 O O . SER A 1 217 ? 15.826 -4.605 -76.834 1.00 38.88 217 SER A O 1
ATOM 1677 N N . SER A 1 218 ? 16.881 -3.789 -75.031 1.00 34.12 218 SER A N 1
ATOM 1678 C CA . SER A 1 218 ? 15.678 -3.545 -74.221 1.00 34.12 218 SER A CA 1
ATOM 1679 C C . SER A 1 218 ? 15.968 -2.591 -73.066 1.00 34.12 218 SER A C 1
ATOM 1681 O O . SER A 1 218 ? 17.043 -2.636 -72.473 1.00 34.12 218 SER A O 1
ATOM 1683 N N . ASP A 1 219 ? 14.975 -1.765 -72.745 1.00 41.09 219 ASP A N 1
ATOM 1684 C CA . ASP A 1 219 ? 14.924 -0.897 -71.572 1.00 41.09 219 ASP A CA 1
ATOM 1685 C C . ASP A 1 219 ? 15.276 -1.649 -70.277 1.00 41.09 219 ASP A C 1
ATOM 1687 O O . ASP A 1 219 ? 14.619 -2.633 -69.921 1.00 41.09 219 ASP A O 1
ATOM 1691 N N . SER A 1 220 ? 16.278 -1.176 -69.528 1.00 42.25 220 SER A N 1
ATOM 1692 C CA . SER A 1 220 ? 16.630 -1.778 -68.230 1.00 42.25 220 SER A CA 1
ATOM 1693 C C . SER A 1 220 ? 17.004 -0.793 -67.118 1.00 42.25 220 SER A C 1
ATOM 1695 O O . SER A 1 220 ? 17.408 -1.236 -66.046 1.00 42.25 220 SER A O 1
ATOM 1697 N N . GLU A 1 221 ? 16.809 0.516 -67.303 1.00 40.41 221 GLU A N 1
ATOM 1698 C CA . GLU A 1 221 ? 17.065 1.526 -66.255 1.00 40.41 221 GLU A CA 1
ATOM 1699 C C . GLU A 1 221 ? 15.895 1.709 -65.263 1.00 40.41 221 GLU A C 1
ATOM 1701 O O . GLU A 1 221 ? 16.008 2.443 -64.288 1.00 40.41 221 GLU A O 1
ATOM 1706 N N . VAL A 1 222 ? 14.787 0.980 -65.460 1.00 46.78 222 VAL A N 1
ATOM 1707 C CA . VAL A 1 222 ? 13.607 0.978 -64.564 1.00 46.78 222 VAL A CA 1
ATOM 1708 C C . VAL A 1 222 ? 13.426 -0.364 -63.826 1.00 46.78 222 VAL A C 1
ATOM 1710 O O . VAL A 1 222 ? 12.634 -0.463 -62.892 1.00 46.78 222 VAL A O 1
ATOM 1713 N N . ARG A 1 223 ? 14.168 -1.425 -64.190 1.00 42.59 223 ARG A N 1
ATOM 1714 C CA . ARG A 1 223 ? 13.944 -2.781 -63.638 1.00 42.59 223 ARG A CA 1
ATOM 1715 C C . ARG A 1 223 ? 14.879 -3.211 -62.510 1.00 42.59 223 ARG A C 1
ATOM 1717 O O . ARG A 1 223 ? 14.480 -4.064 -61.724 1.00 42.59 223 ARG A O 1
ATOM 1724 N N . THR A 1 224 ? 16.051 -2.599 -62.360 1.00 44.00 224 THR A N 1
ATOM 1725 C CA . THR A 1 224 ? 16.973 -2.882 -61.241 1.00 44.00 224 THR A CA 1
ATOM 1726 C C . THR A 1 224 ? 16.459 -2.379 -59.888 1.00 44.00 224 THR A C 1
ATOM 1728 O O . THR A 1 224 ? 16.828 -2.936 -58.858 1.00 44.00 224 THR A O 1
ATOM 1731 N N . GLN A 1 225 ? 15.536 -1.408 -59.869 1.00 46.59 225 GLN A N 1
ATOM 1732 C CA . GLN A 1 225 ? 14.799 -1.038 -58.651 1.00 46.59 225 GLN A CA 1
ATOM 1733 C C . GLN A 1 225 ? 13.674 -2.038 -58.320 1.00 46.59 225 GLN A C 1
ATOM 1735 O O . GLN A 1 225 ? 13.399 -2.281 -57.151 1.00 46.59 225 GLN A O 1
ATOM 1740 N N . LEU A 1 226 ? 13.075 -2.690 -59.325 1.00 46.06 226 LEU A N 1
ATOM 1741 C CA . LEU A 1 226 ? 12.007 -3.682 -59.133 1.00 46.06 226 LEU A CA 1
ATOM 1742 C C . LEU A 1 226 ? 12.525 -5.076 -58.755 1.00 46.06 226 LEU A C 1
ATOM 1744 O O . LEU A 1 226 ? 11.865 -5.768 -57.989 1.00 46.06 226 LEU A O 1
ATOM 1748 N N . THR A 1 227 ? 13.702 -5.500 -59.224 1.00 43.44 227 THR A N 1
ATOM 1749 C CA . THR A 1 227 ? 14.307 -6.761 -58.752 1.00 43.44 227 THR A CA 1
ATOM 1750 C C . THR A 1 227 ? 14.841 -6.649 -57.330 1.00 43.44 227 THR A C 1
ATOM 1752 O O . THR A 1 227 ? 14.742 -7.615 -56.581 1.00 43.44 227 THR A O 1
ATOM 1755 N N . ASN A 1 228 ? 15.333 -5.473 -56.925 1.00 47.41 228 ASN A N 1
ATOM 1756 C CA . ASN A 1 228 ? 15.628 -5.215 -55.517 1.00 47.41 228 ASN A CA 1
ATOM 1757 C C . ASN A 1 228 ? 14.334 -5.099 -54.699 1.00 47.41 228 ASN A C 1
ATOM 1759 O O . ASN A 1 228 ? 14.284 -5.668 -53.620 1.00 47.41 228 ASN A O 1
ATOM 1763 N N . GLY A 1 229 ? 13.272 -4.481 -55.232 1.00 45.69 229 GLY A N 1
ATOM 1764 C CA . GLY A 1 229 ? 11.945 -4.462 -54.605 1.00 45.69 229 GLY A CA 1
ATOM 1765 C C . GLY A 1 229 ? 11.388 -5.862 -54.326 1.00 45.69 229 GLY A C 1
ATOM 1766 O O . GLY A 1 229 ? 11.069 -6.159 -53.187 1.00 45.69 229 GLY A O 1
ATOM 1767 N N . VAL A 1 230 ? 11.370 -6.761 -55.316 1.00 49.47 230 VAL A N 1
ATOM 1768 C CA . VAL A 1 230 ? 10.856 -8.139 -55.150 1.00 49.47 230 VAL A CA 1
ATOM 1769 C C . VAL A 1 230 ? 11.746 -8.998 -54.239 1.00 49.47 230 VAL A C 1
ATOM 1771 O O . VAL A 1 230 ? 11.246 -9.878 -53.543 1.00 49.47 230 VAL A O 1
ATOM 1774 N N . VAL A 1 231 ? 13.064 -8.765 -54.215 1.00 49.44 231 VAL A N 1
ATOM 1775 C CA . VAL A 1 231 ? 13.966 -9.459 -53.278 1.00 49.44 231 VAL A CA 1
ATOM 1776 C C . VAL A 1 231 ? 13.831 -8.901 -51.858 1.00 49.44 231 VAL A C 1
ATOM 1778 O O . VAL A 1 231 ? 13.880 -9.684 -50.916 1.00 49.44 231 VAL A O 1
ATOM 1781 N N . VAL A 1 232 ? 13.601 -7.594 -51.692 1.00 51.88 232 VAL A N 1
ATOM 1782 C CA . VAL A 1 232 ? 13.286 -6.980 -50.394 1.00 51.88 232 VAL A CA 1
ATOM 1783 C C . VAL A 1 232 ? 11.917 -7.448 -49.904 1.00 51.88 232 VAL A C 1
ATOM 1785 O O . VAL A 1 232 ? 11.868 -7.969 -48.802 1.00 51.88 232 VAL A O 1
ATOM 1788 N N . GLU A 1 233 ? 10.860 -7.433 -50.724 1.00 49.56 233 GLU A N 1
ATOM 1789 C CA . GLU A 1 233 ? 9.551 -8.016 -50.378 1.00 49.56 233 GLU A CA 1
ATOM 1790 C C . GLU A 1 233 ? 9.679 -9.499 -49.998 1.00 49.56 233 GLU A C 1
ATOM 1792 O O . GLU A 1 233 ? 9.140 -9.908 -48.981 1.00 49.56 233 GLU A O 1
ATOM 1797 N N . GLN A 1 234 ? 10.462 -10.317 -50.716 1.00 53.25 234 GLN A N 1
ATOM 1798 C CA . GLN A 1 234 ? 10.672 -11.724 -50.332 1.00 53.25 234 GLN A CA 1
ATOM 1799 C C . GLN A 1 234 ? 11.551 -11.934 -49.088 1.00 53.25 234 GLN A C 1
ATOM 1801 O O . GLN A 1 234 ? 11.538 -13.035 -48.526 1.00 53.25 234 GLN A O 1
ATOM 1806 N N . ILE A 1 235 ? 12.355 -10.952 -48.682 1.00 56.31 235 ILE A N 1
ATOM 1807 C CA . ILE A 1 235 ? 13.133 -10.991 -47.435 1.00 56.31 235 ILE A CA 1
ATOM 1808 C C . ILE A 1 235 ? 12.272 -10.480 -46.277 1.00 56.31 235 ILE A C 1
ATOM 1810 O O . ILE A 1 235 ? 12.262 -11.105 -45.218 1.00 56.31 235 ILE A O 1
ATOM 1814 N N . GLU A 1 236 ? 11.498 -9.418 -46.492 1.00 57.47 236 GLU A N 1
ATOM 1815 C CA . GLU A 1 236 ? 10.525 -8.876 -45.549 1.00 57.47 236 GLU A CA 1
ATOM 1816 C C . GLU A 1 236 ? 9.393 -9.874 -45.292 1.00 57.47 236 GLU A C 1
ATOM 1818 O O . GLU A 1 236 ? 9.141 -10.164 -44.130 1.00 57.47 236 GLU A O 1
ATOM 1823 N N . ASP A 1 237 ? 8.812 -10.520 -46.308 1.00 62.19 237 ASP A N 1
ATOM 1824 C CA . ASP A 1 237 ? 7.808 -11.584 -46.140 1.00 62.19 237 ASP A CA 1
ATOM 1825 C C . ASP A 1 237 ? 8.353 -12.752 -45.312 1.00 62.19 237 ASP A C 1
ATOM 1827 O O . ASP A 1 237 ? 7.695 -13.207 -44.380 1.00 62.19 237 ASP A O 1
ATOM 1831 N N . LYS A 1 238 ? 9.580 -13.222 -45.582 1.00 71.31 238 LYS A N 1
ATOM 1832 C CA . LYS A 1 238 ? 10.208 -14.299 -44.788 1.00 71.31 238 LYS A CA 1
ATOM 1833 C C . LYS A 1 238 ? 10.539 -13.850 -43.366 1.00 71.31 238 LYS A C 1
ATOM 1835 O O . LYS A 1 238 ? 10.443 -14.644 -42.430 1.00 71.31 238 LYS A O 1
ATOM 1840 N N . SER A 1 239 ? 10.914 -12.585 -43.190 1.00 75.81 239 SER A N 1
ATOM 1841 C CA . SER A 1 239 ? 11.152 -11.989 -41.878 1.00 75.81 239 SER A CA 1
ATOM 1842 C C . SER A 1 239 ? 9.842 -11.894 -41.089 1.00 75.81 239 SER A C 1
ATOM 1844 O O . SER A 1 239 ? 9.776 -12.371 -39.957 1.00 75.81 239 SER A O 1
ATOM 1846 N N . VAL A 1 240 ? 8.780 -11.365 -41.697 1.00 79.62 240 VAL A N 1
ATOM 1847 C CA . VAL A 1 240 ? 7.421 -11.257 -41.149 1.00 79.62 240 VAL A CA 1
ATOM 1848 C C . VAL A 1 240 ? 6.840 -12.638 -40.854 1.00 79.62 240 VAL A C 1
ATOM 1850 O O . VAL A 1 240 ? 6.286 -12.828 -39.776 1.00 79.62 240 VAL A O 1
ATOM 1853 N N . GLU A 1 241 ? 7.032 -13.631 -41.723 1.00 83.31 241 GLU A N 1
ATOM 1854 C CA . GLU A 1 241 ? 6.643 -15.025 -41.481 1.00 83.31 241 GLU A CA 1
ATOM 1855 C C . GLU A 1 241 ? 7.392 -15.607 -40.268 1.00 83.31 241 GLU A C 1
ATOM 1857 O O . GLU A 1 241 ? 6.782 -16.258 -39.416 1.00 83.31 241 GLU A O 1
ATOM 1862 N N . SER A 1 242 ? 8.690 -15.310 -40.114 1.00 87.06 242 SER A N 1
ATOM 1863 C CA . SER A 1 242 ? 9.474 -15.734 -38.943 1.00 87.06 242 SER A CA 1
ATOM 1864 C C . SER A 1 242 ? 9.005 -15.065 -37.640 1.00 87.06 242 SER A C 1
ATOM 1866 O O . SER A 1 242 ? 8.872 -15.740 -36.611 1.00 87.06 242 SER A O 1
ATOM 1868 N N . TYR A 1 243 ? 8.657 -13.773 -37.679 1.00 89.00 243 TYR A N 1
ATOM 1869 C CA . TYR A 1 243 ? 8.081 -13.059 -36.540 1.00 89.00 243 TYR A CA 1
ATOM 1870 C C . TYR A 1 243 ? 6.682 -13.581 -36.204 1.00 89.00 243 TYR A C 1
ATOM 1872 O O . TYR A 1 243 ? 6.404 -13.863 -35.040 1.00 89.00 243 TYR A O 1
ATOM 1880 N N . LEU A 1 244 ? 5.821 -13.797 -37.201 1.00 92.75 244 LEU A N 1
ATOM 1881 C CA . LEU A 1 244 ? 4.470 -14.330 -37.022 1.00 92.75 244 LEU A CA 1
ATOM 1882 C C . LEU A 1 244 ? 4.501 -15.744 -36.425 1.00 92.75 244 LEU A C 1
ATOM 1884 O O . LEU A 1 244 ? 3.751 -16.039 -35.493 1.00 92.75 244 LEU A O 1
ATOM 1888 N N . LYS A 1 245 ? 5.421 -16.596 -36.894 1.00 92.94 245 LYS A N 1
ATOM 1889 C CA . LYS A 1 245 ? 5.677 -17.926 -36.328 1.00 92.94 245 LYS A CA 1
ATOM 1890 C C . LYS A 1 245 ? 6.129 -17.844 -34.868 1.00 92.94 245 LYS A C 1
ATOM 1892 O O . LYS A 1 245 ? 5.612 -18.583 -34.034 1.00 92.94 245 LYS A O 1
ATOM 1897 N N . THR A 1 246 ? 7.026 -16.912 -34.545 1.00 93.81 246 THR A N 1
ATOM 1898 C CA . THR A 1 246 ? 7.498 -16.677 -33.168 1.00 93.81 246 THR A CA 1
ATOM 1899 C C . THR A 1 246 ? 6.367 -16.181 -32.260 1.00 93.81 246 THR A C 1
ATOM 1901 O O . THR A 1 246 ? 6.212 -16.670 -31.143 1.00 93.81 246 THR A O 1
ATOM 1904 N N . ILE A 1 247 ? 5.517 -15.269 -32.745 1.00 90.31 247 ILE A N 1
ATOM 1905 C CA . ILE A 1 247 ? 4.336 -14.766 -32.025 1.00 90.31 247 ILE A CA 1
ATOM 1906 C C . ILE A 1 247 ? 3.334 -15.900 -31.761 1.00 90.31 247 ILE A C 1
ATOM 1908 O O . ILE A 1 247 ? 2.837 -16.025 -30.642 1.00 90.31 247 ILE A O 1
ATOM 1912 N N . LEU A 1 248 ? 3.064 -16.756 -32.751 1.00 94.12 248 LEU A N 1
ATOM 1913 C CA . LEU A 1 248 ? 2.194 -17.926 -32.591 1.00 94.12 248 LEU A CA 1
ATOM 1914 C C . LEU A 1 248 ? 2.766 -18.944 -31.593 1.00 94.12 248 LEU A C 1
ATOM 1916 O O . LEU A 1 248 ? 2.020 -19.473 -30.769 1.00 94.12 248 LEU A O 1
ATOM 1920 N N . GLU A 1 249 ? 4.079 -19.182 -31.607 1.00 93.62 249 GLU A N 1
ATOM 1921 C CA . GLU A 1 249 ? 4.742 -20.066 -30.643 1.00 93.62 249 GLU A CA 1
ATOM 1922 C C . GLU A 1 249 ? 4.687 -19.501 -29.212 1.00 93.62 249 GLU A C 1
ATOM 1924 O O . GLU A 1 249 ? 4.397 -20.236 -28.266 1.00 93.62 249 GLU A O 1
ATOM 1929 N N . LEU A 1 250 ? 4.885 -18.189 -29.041 1.00 91.12 250 LEU A N 1
ATOM 1930 C CA . LEU A 1 250 ? 4.721 -17.507 -27.754 1.00 91.12 250 LEU A CA 1
ATOM 1931 C C . LEU A 1 250 ? 3.265 -17.548 -27.263 1.00 91.12 250 LEU A C 1
ATOM 1933 O O . LEU A 1 250 ? 3.026 -17.805 -26.085 1.00 91.12 250 LEU A O 1
ATOM 1937 N N . GLN A 1 251 ? 2.280 -17.381 -28.150 1.00 90.81 251 GLN A N 1
ATOM 1938 C CA . GLN A 1 251 ? 0.864 -17.546 -27.802 1.00 90.81 251 GLN A CA 1
ATOM 1939 C C . GLN A 1 251 ? 0.507 -18.990 -27.418 1.00 90.81 251 GLN A C 1
ATOM 1941 O O . GLN A 1 251 ? -0.346 -19.196 -26.554 1.00 90.81 251 GLN A O 1
ATOM 1946 N N . ALA A 1 252 ? 1.132 -19.994 -28.038 1.00 92.44 252 ALA A N 1
ATOM 1947 C CA . ALA A 1 252 ? 0.961 -21.393 -27.651 1.00 92.44 252 ALA A CA 1
ATOM 1948 C C . ALA A 1 252 ? 1.574 -21.666 -26.265 1.00 92.44 252 ALA A C 1
ATOM 1950 O O . ALA A 1 252 ? 0.918 -22.266 -25.415 1.00 92.44 252 ALA A O 1
ATOM 1951 N N . LYS A 1 253 ? 2.784 -21.150 -26.005 1.00 92.88 253 LYS A N 1
ATOM 1952 C CA . LYS A 1 253 ? 3.458 -21.242 -24.699 1.00 92.88 253 LYS A CA 1
ATOM 1953 C C . LYS A 1 253 ? 2.684 -20.529 -23.586 1.00 92.88 253 LYS A C 1
ATOM 1955 O O . LYS A 1 253 ? 2.557 -21.094 -22.507 1.00 92.88 253 LYS A O 1
ATOM 1960 N N . ASN A 1 254 ? 2.103 -19.355 -23.845 1.00 88.62 254 ASN A N 1
ATOM 1961 C CA . ASN A 1 254 ? 1.240 -18.681 -22.868 1.00 88.62 254 ASN A CA 1
ATOM 1962 C C . ASN A 1 254 ? -0.003 -19.511 -22.527 1.00 88.62 254 ASN A C 1
ATOM 1964 O O . ASN A 1 254 ? -0.293 -19.675 -21.349 1.00 88.62 254 ASN A O 1
ATOM 1968 N N . ARG A 1 255 ? -0.690 -20.108 -23.514 1.00 92.31 255 ARG A N 1
ATOM 1969 C CA . ARG A 1 255 ? -1.840 -20.991 -23.235 1.00 92.31 255 ARG A CA 1
ATOM 1970 C C . ARG A 1 255 ? -1.450 -22.237 -22.435 1.00 92.31 255 ARG A C 1
ATOM 1972 O O . ARG A 1 255 ? -2.196 -22.649 -21.554 1.00 92.31 255 ARG A O 1
ATOM 1979 N N . ASP A 1 256 ? -0.290 -22.830 -22.709 1.00 92.94 256 ASP A N 1
ATOM 1980 C CA . ASP A 1 256 ? 0.231 -23.965 -21.934 1.00 92.94 256 ASP A CA 1
ATOM 1981 C C . ASP A 1 256 ? 0.591 -23.561 -20.489 1.00 92.94 256 ASP A C 1
ATOM 1983 O O . ASP A 1 256 ? 0.289 -24.294 -19.548 1.00 92.94 256 ASP A O 1
ATOM 1987 N N . LEU A 1 257 ? 1.152 -22.364 -20.280 1.00 91.00 257 LEU A N 1
ATOM 1988 C CA . LEU A 1 257 ? 1.398 -21.808 -18.944 1.00 91.00 257 LEU A CA 1
ATOM 1989 C C . LEU A 1 257 ? 0.101 -21.466 -18.195 1.00 91.00 257 LEU A C 1
ATOM 1991 O O . LEU A 1 257 ? -0.001 -21.784 -17.013 1.00 91.00 257 LEU A O 1
ATOM 1995 N N . GLU A 1 258 ? -0.902 -20.889 -18.861 1.00 90.88 258 GLU A N 1
ATOM 1996 C CA . GLU A 1 258 ? -2.236 -20.644 -18.293 1.00 90.88 258 GLU A CA 1
ATOM 1997 C C . GLU A 1 258 ? -2.897 -21.960 -17.856 1.00 90.88 258 GLU A C 1
ATOM 1999 O O . GLU A 1 258 ? -3.359 -22.073 -16.721 1.00 90.88 258 GLU A O 1
ATOM 2004 N N . MET A 1 259 ? -2.865 -22.992 -18.708 1.00 90.69 259 MET A N 1
ATOM 2005 C CA . MET A 1 259 ? -3.383 -24.326 -18.380 1.00 90.69 259 MET A CA 1
ATOM 2006 C C . MET A 1 259 ? -2.620 -24.978 -17.218 1.00 90.69 259 MET A C 1
ATOM 2008 O O . MET A 1 259 ? -3.242 -25.592 -16.352 1.00 90.69 259 MET A O 1
ATOM 2012 N N . LYS A 1 260 ? -1.293 -24.811 -17.143 1.00 91.81 260 LYS A N 1
ATOM 2013 C CA . LYS A 1 260 ? -0.478 -25.272 -16.004 1.00 91.81 260 LYS A CA 1
ATOM 2014 C C . LYS A 1 260 ? -0.783 -24.510 -14.718 1.00 91.81 260 LYS A C 1
ATOM 2016 O O . LYS A 1 260 ? -0.825 -25.134 -13.664 1.00 91.81 260 LYS A O 1
ATOM 2021 N N . MET A 1 261 ? -1.042 -23.204 -14.788 1.00 88.06 261 MET A N 1
ATOM 2022 C CA . MET A 1 261 ? -1.493 -22.420 -13.635 1.00 88.06 261 MET A CA 1
ATOM 2023 C C . MET A 1 261 ? -2.858 -22.897 -13.135 1.00 88.06 261 MET A C 1
ATOM 2025 O O . MET A 1 261 ? -3.020 -23.097 -11.937 1.00 88.06 261 MET A O 1
ATOM 2029 N N . ILE A 1 262 ? -3.816 -23.127 -14.038 1.00 88.50 262 ILE A N 1
ATOM 2030 C CA . ILE A 1 262 ? -5.144 -23.659 -13.695 1.00 88.50 262 ILE A CA 1
ATOM 2031 C C . ILE A 1 262 ? -5.025 -25.064 -13.080 1.00 88.50 262 ILE A C 1
ATOM 2033 O O . ILE A 1 262 ? -5.668 -25.354 -12.077 1.00 88.50 262 ILE A O 1
ATOM 2037 N N . ALA A 1 263 ? -4.172 -25.930 -13.633 1.00 87.69 263 ALA A N 1
ATOM 2038 C CA . ALA A 1 263 ? -3.923 -27.258 -13.073 1.00 87.69 263 ALA A CA 1
ATOM 2039 C C . ALA A 1 263 ? -3.242 -27.201 -11.692 1.00 87.69 263 ALA A C 1
ATOM 2041 O O . ALA A 1 263 ? -3.596 -27.976 -10.806 1.00 87.69 263 ALA A O 1
ATOM 2042 N N . ALA A 1 264 ? -2.302 -26.273 -11.484 1.00 83.06 264 ALA A N 1
ATOM 2043 C CA . ALA A 1 264 ? -1.646 -26.073 -10.195 1.00 83.06 264 ALA A CA 1
ATOM 2044 C C . ALA A 1 264 ? -2.626 -25.564 -9.127 1.00 83.06 264 ALA A C 1
ATOM 2046 O O . ALA A 1 264 ? -2.660 -26.121 -8.033 1.00 83.06 264 ALA A O 1
ATOM 2047 N N . THR A 1 265 ? -3.475 -24.581 -9.448 1.00 78.56 265 THR A N 1
ATOM 2048 C CA . THR A 1 265 ? -4.497 -24.092 -8.507 1.00 78.56 265 THR A CA 1
ATOM 2049 C C . THR A 1 265 ? -5.589 -25.131 -8.247 1.00 78.56 265 THR A C 1
ATOM 2051 O O . THR A 1 265 ? -6.098 -25.205 -7.133 1.00 78.56 265 THR A O 1
ATOM 2054 N N . ALA A 1 266 ? -5.927 -25.986 -9.217 1.00 76.69 266 ALA A N 1
ATOM 2055 C CA . ALA A 1 266 ? -6.815 -27.126 -8.983 1.00 76.69 266 ALA A CA 1
ATOM 2056 C C . ALA A 1 266 ? -6.193 -28.144 -8.006 1.00 76.69 266 ALA A C 1
ATOM 2058 O O . ALA A 1 266 ? -6.833 -28.512 -7.024 1.00 76.69 266 ALA A O 1
ATOM 2059 N N . ALA A 1 267 ? -4.929 -28.529 -8.218 1.00 74.69 267 ALA A N 1
ATOM 2060 C CA . ALA A 1 267 ? -4.212 -29.463 -7.348 1.00 74.69 267 ALA A CA 1
ATOM 2061 C C . ALA A 1 267 ? -3.951 -28.905 -5.934 1.00 74.69 267 ALA A C 1
ATOM 2063 O O . ALA A 1 267 ? -3.916 -29.662 -4.966 1.00 74.69 267 ALA A O 1
ATOM 2064 N N . GLU A 1 268 ? -3.775 -27.589 -5.791 1.00 64.94 268 GLU A N 1
ATOM 2065 C CA . GLU A 1 268 ? -3.627 -26.928 -4.489 1.00 64.94 268 GLU A CA 1
ATOM 2066 C C . GLU A 1 268 ? -4.944 -26.932 -3.693 1.00 64.94 268 GLU A C 1
ATOM 2068 O O . GLU A 1 268 ? -4.930 -27.213 -2.495 1.00 64.94 268 GLU A O 1
ATOM 2073 N N . ASN A 1 269 ? -6.086 -26.737 -4.365 1.00 61.38 269 ASN A N 1
ATOM 2074 C CA . ASN A 1 269 ? -7.409 -26.868 -3.748 1.00 61.38 269 ASN A CA 1
ATOM 2075 C C . ASN A 1 269 ? -7.743 -28.326 -3.376 1.00 61.38 269 ASN A C 1
ATOM 2077 O O . ASN A 1 269 ? -8.250 -28.577 -2.286 1.00 61.38 269 ASN A O 1
ATOM 2081 N N . GLU A 1 270 ? -7.407 -29.302 -4.226 1.00 57.75 270 GLU A N 1
ATOM 2082 C CA . GLU A 1 270 ? -7.646 -30.732 -3.954 1.00 57.75 270 GLU A CA 1
ATOM 2083 C C . GLU A 1 270 ? -6.812 -31.247 -2.760 1.00 57.75 270 GLU A C 1
ATOM 2085 O O . GLU A 1 270 ? -7.219 -32.157 -2.038 1.00 57.75 270 GLU A O 1
ATOM 2090 N N . LYS A 1 271 ? -5.669 -30.609 -2.474 1.00 53.81 271 LYS A N 1
ATOM 2091 C CA . LYS A 1 271 ? -4.806 -30.931 -1.325 1.00 53.81 271 LYS A CA 1
ATOM 2092 C C . LYS A 1 271 ? -5.315 -30.381 0.018 1.00 53.81 271 LYS A C 1
ATOM 2094 O O . LYS A 1 271 ? -4.791 -30.772 1.061 1.00 53.81 271 LYS A O 1
ATOM 2099 N N . LEU A 1 272 ? -6.323 -29.505 0.005 1.00 51.06 272 LEU A N 1
ATOM 2100 C CA . LEU A 1 272 ? -6.969 -28.944 1.200 1.00 51.06 272 LEU A CA 1
ATOM 2101 C C . LEU A 1 272 ? -8.236 -29.713 1.634 1.00 51.06 272 LEU A C 1
ATOM 2103 O O . LEU A 1 272 ? -8.714 -29.486 2.742 1.00 51.06 272 LEU A O 1
ATOM 2107 N N . GLU A 1 273 ? -8.733 -30.664 0.829 1.00 47.12 273 GLU A N 1
ATOM 2108 C CA . GLU A 1 273 ? -9.866 -31.554 1.169 1.00 47.12 273 GLU A CA 1
ATOM 2109 C C . GLU A 1 273 ? -9.450 -33.007 1.501 1.00 47.12 273 GLU A C 1
ATOM 2111 O O . GLU A 1 273 ? -10.258 -33.933 1.433 1.00 47.12 273 GLU A O 1
ATOM 2116 N N . ALA A 1 274 ? -8.202 -33.243 1.919 1.00 41.97 274 ALA A N 1
ATOM 2117 C CA . ALA A 1 274 ? -7.788 -34.550 2.440 1.00 41.97 274 ALA A CA 1
ATOM 2118 C C . ALA A 1 274 ? -8.183 -34.706 3.931 1.00 41.97 274 ALA A C 1
ATOM 2120 O O . ALA A 1 274 ? -7.654 -33.973 4.774 1.00 41.97 274 ALA A O 1
ATOM 2121 N N . PRO A 1 275 ? -9.069 -35.653 4.310 1.00 43.94 275 PRO A N 1
ATOM 2122 C CA . PRO A 1 275 ? -9.462 -35.841 5.704 1.00 43.94 275 PRO A CA 1
ATOM 2123 C C . PRO A 1 275 ? -8.322 -36.468 6.519 1.00 43.94 275 PRO A C 1
ATOM 2125 O O . PRO A 1 275 ? -7.888 -37.591 6.261 1.00 43.94 275 PRO A O 1
ATOM 2128 N N . LEU A 1 276 ? -7.849 -35.746 7.537 1.00 37.94 276 LEU A N 1
ATOM 2129 C CA . LEU A 1 276 ? -6.848 -36.231 8.489 1.00 37.94 276 LEU A CA 1
ATOM 2130 C C . LEU A 1 276 ? -7.462 -37.250 9.462 1.00 37.94 276 LEU A C 1
ATOM 2132 O O . LEU A 1 276 ? -8.025 -36.884 10.495 1.00 37.94 276 LEU A O 1
ATOM 2136 N N . GLU A 1 277 ? -7.312 -38.539 9.156 1.00 38.94 277 GLU A N 1
ATOM 2137 C CA . GLU A 1 277 ? -7.552 -39.615 10.122 1.00 38.94 277 GLU A CA 1
ATOM 2138 C C . GLU A 1 277 ? -6.479 -39.602 11.224 1.00 38.94 277 GLU A C 1
ATOM 2140 O O . GLU A 1 277 ? -5.301 -39.868 10.980 1.00 38.94 277 GLU A O 1
ATOM 2145 N N . LEU A 1 278 ? -6.889 -39.329 12.466 1.00 39.50 278 LEU A N 1
ATOM 2146 C CA . LEU A 1 278 ? -6.046 -39.490 13.652 1.00 39.50 278 LEU A CA 1
ATOM 2147 C C . LEU A 1 278 ? -6.305 -40.853 14.304 1.00 39.50 278 LEU A C 1
ATOM 2149 O O . LEU A 1 278 ? -7.358 -41.081 14.899 1.00 39.50 278 LEU A O 1
ATOM 2153 N N . SER A 1 279 ? -5.312 -41.743 14.231 1.00 34.66 279 SER A N 1
ATOM 2154 C CA . SER A 1 279 ? -5.268 -42.973 15.035 1.00 34.66 279 SER A CA 1
ATOM 2155 C C . SER A 1 279 ? -4.682 -42.702 16.437 1.00 34.66 279 SER A C 1
ATOM 2157 O O . SER A 1 279 ? -3.823 -41.827 16.564 1.00 34.66 279 SER A O 1
ATOM 2159 N N . PRO A 1 280 ? -5.121 -43.409 17.498 1.00 57.59 280 PRO A N 1
ATOM 2160 C CA . PRO A 1 280 ? -4.841 -43.019 18.884 1.00 57.59 280 PRO A CA 1
ATOM 2161 C C . PRO A 1 280 ? -3.714 -43.814 19.578 1.00 57.59 280 PRO A C 1
ATOM 2163 O O . PRO A 1 280 ? -3.316 -44.881 19.122 1.00 57.59 280 PRO A O 1
ATOM 2166 N N . SER A 1 281 ? -3.372 -43.344 20.790 1.00 36.75 281 SER A N 1
ATOM 2167 C CA . SER A 1 281 ? -2.685 -44.049 21.895 1.00 36.75 281 SER A CA 1
ATOM 2168 C C . SER A 1 281 ? -1.151 -44.137 21.879 1.00 36.75 281 SER A C 1
ATOM 2170 O O . SER A 1 281 ? -0.585 -44.962 21.175 1.00 36.75 281 SER A O 1
ATOM 2172 N N . GLU A 1 282 ? -0.515 -43.495 22.870 1.00 33.28 282 GLU A N 1
ATOM 2173 C CA . GLU A 1 282 ? 0.124 -44.276 23.947 1.00 33.28 282 GLU A CA 1
ATOM 2174 C C . GLU A 1 282 ? 0.169 -43.523 25.292 1.00 33.28 282 GLU A C 1
ATOM 2176 O O . GLU A 1 282 ? 0.285 -42.299 25.339 1.00 33.28 282 GLU A O 1
ATOM 2181 N N . ASN A 1 283 ? 0.026 -44.264 26.398 1.00 37.56 283 ASN A N 1
ATOM 2182 C CA . ASN A 1 283 ? -0.014 -43.736 27.766 1.00 37.56 283 ASN A CA 1
ATOM 2183 C C . ASN A 1 283 ? 1.343 -43.899 28.464 1.00 37.56 283 ASN A C 1
ATOM 2185 O O . ASN A 1 283 ? 1.858 -45.013 28.508 1.00 37.56 283 ASN A O 1
ATOM 2189 N N . VAL A 1 284 ? 1.802 -42.878 29.197 1.00 36.69 284 VAL A N 1
ATOM 2190 C CA . VAL A 1 284 ? 2.551 -43.084 30.452 1.00 36.69 284 VAL A CA 1
ATOM 2191 C C . VAL A 1 284 ? 2.046 -42.086 31.494 1.00 36.69 284 VAL A C 1
ATOM 2193 O O . VAL A 1 284 ? 1.989 -40.885 31.244 1.00 36.69 284 VAL A O 1
ATOM 2196 N N . ALA A 1 285 ? 1.647 -42.592 32.660 1.00 35.94 285 ALA A N 1
ATOM 2197 C CA . ALA A 1 285 ? 1.038 -41.805 33.727 1.00 35.94 285 ALA A CA 1
ATOM 2198 C C . ALA A 1 285 ? 2.056 -41.349 34.784 1.00 35.94 285 ALA A C 1
ATOM 2200 O O . ALA A 1 285 ? 2.946 -42.114 35.155 1.00 35.94 285 ALA A O 1
ATOM 2201 N N . PHE A 1 286 ? 1.830 -40.169 35.373 1.00 30.56 286 PHE A N 1
ATOM 2202 C CA . PHE A 1 286 ? 2.247 -39.893 36.752 1.00 30.56 286 PHE A CA 1
ATOM 2203 C C . PHE A 1 286 ? 1.309 -38.873 37.432 1.00 30.56 286 PHE A C 1
ATOM 2205 O O . PHE A 1 286 ? 1.287 -37.696 37.087 1.00 30.56 286 PHE A O 1
ATOM 2212 N N . PHE A 1 287 ? 0.530 -39.352 38.403 1.00 36.81 287 PHE A N 1
ATOM 2213 C CA . PHE A 1 287 ? -0.234 -38.578 39.402 1.00 36.81 287 PHE A CA 1
ATOM 2214 C C . PHE A 1 287 ? 0.547 -38.635 40.735 1.00 36.81 287 PHE A C 1
ATOM 2216 O O . PHE A 1 287 ? 1.322 -39.584 40.891 1.00 36.81 287 PHE A O 1
ATOM 2223 N N . PRO A 1 288 ? 0.403 -37.692 41.700 1.00 52.84 288 PRO A N 1
ATOM 2224 C CA . PRO A 1 288 ? -0.871 -37.287 42.341 1.00 52.84 288 PRO A CA 1
ATOM 2225 C C . PRO A 1 288 ? -0.978 -35.765 42.638 1.00 52.84 288 PRO A C 1
ATOM 2227 O O . PRO A 1 288 ? -0.044 -35.021 42.371 1.00 52.84 288 PRO A O 1
ATOM 2230 N N . ALA A 1 289 ? -2.020 -35.200 43.263 1.00 32.31 289 ALA A N 1
ATOM 2231 C CA . ALA A 1 289 ? -3.467 -35.470 43.351 1.00 32.31 289 ALA A CA 1
ATOM 2232 C C . ALA A 1 289 ? -4.123 -34.235 44.022 1.00 32.31 289 ALA A C 1
ATOM 2234 O O . ALA A 1 289 ? -3.467 -33.570 44.823 1.00 32.31 289 ALA A O 1
ATOM 2235 N N . GLY A 1 290 ? -5.407 -33.949 43.765 1.00 31.86 290 GLY A N 1
ATOM 2236 C CA . GLY A 1 290 ? -6.132 -32.902 44.504 1.00 31.86 290 GLY A CA 1
ATOM 2237 C C . GLY A 1 290 ? -7.459 -32.452 43.882 1.00 31.86 290 GLY A C 1
ATOM 2238 O O . GLY A 1 290 ? -7.440 -31.628 42.981 1.00 31.86 290 GLY A O 1
ATOM 2239 N N . THR A 1 291 ? -8.574 -32.971 44.422 1.00 36.84 291 THR A N 1
ATOM 2240 C CA . THR A 1 291 ? -9.943 -32.381 44.469 1.00 36.84 291 THR A CA 1
ATOM 2241 C C . THR A 1 291 ? -10.558 -31.831 43.158 1.00 36.84 291 THR A C 1
ATOM 2243 O O . THR A 1 291 ? -10.124 -30.800 42.661 1.00 36.84 291 THR A O 1
ATOM 2246 N N . SER A 1 292 ? -11.553 -32.482 42.527 1.00 35.19 292 SER A N 1
ATOM 2247 C CA . SER A 1 292 ? -13.013 -32.386 42.833 1.00 35.19 292 SER A CA 1
ATOM 2248 C C . SER A 1 292 ? -13.526 -30.934 42.974 1.00 35.19 292 SER A C 1
ATOM 2250 O O . SER A 1 292 ? -12.989 -30.215 43.808 1.00 35.19 292 SER A O 1
ATOM 2252 N N . ASP A 1 293 ? -14.593 -30.422 42.343 1.00 29.66 293 ASP A N 1
ATOM 2253 C CA . ASP A 1 293 ? -15.637 -30.961 41.438 1.00 29.66 293 ASP A CA 1
ATOM 2254 C C . ASP A 1 293 ? -16.528 -29.761 40.957 1.00 29.66 293 ASP A C 1
ATOM 2256 O O . ASP A 1 293 ? -16.451 -28.701 41.576 1.00 29.66 293 ASP A O 1
ATOM 2260 N N . SER A 1 294 ? -17.403 -29.775 39.931 1.00 34.47 294 SER A N 1
ATOM 2261 C CA . SER A 1 294 ? -17.772 -30.772 38.903 1.00 34.47 294 SER A CA 1
ATOM 2262 C C . SER A 1 294 ? -18.529 -30.126 37.705 1.00 34.47 294 SER A C 1
ATOM 2264 O O . SER A 1 294 ? -18.836 -28.939 37.734 1.00 34.47 294 SER A O 1
ATOM 2266 N N . PHE A 1 295 ? -18.922 -30.966 36.733 1.00 32.00 295 PHE A N 1
ATOM 2267 C CA . PHE A 1 295 ? -20.009 -30.835 35.732 1.00 32.00 295 PHE A CA 1
ATOM 2268 C C . PHE A 1 295 ? -19.995 -29.727 34.651 1.00 32.00 295 PHE A C 1
ATOM 2270 O O . PHE A 1 295 ? -20.043 -28.527 34.909 1.00 32.00 295 PHE A O 1
ATOM 2277 N N . SER A 1 296 ? -20.046 -30.180 33.393 1.00 32.09 296 SER A N 1
ATOM 2278 C CA . SER A 1 296 ? -20.109 -29.382 32.164 1.00 32.09 296 SER A CA 1
ATOM 2279 C C . SER A 1 296 ? -21.532 -29.235 31.599 1.00 32.09 296 SER A C 1
ATOM 2281 O O . SER A 1 296 ? -22.481 -29.908 32.005 1.00 32.09 296 SER A O 1
ATOM 2283 N N . THR A 1 297 ? -21.676 -28.303 30.658 1.00 33.25 297 THR A N 1
ATOM 2284 C CA . THR A 1 297 ? -22.939 -27.813 30.096 1.00 33.25 297 THR A CA 1
ATOM 2285 C C . THR A 1 297 ? -23.466 -28.621 28.906 1.00 33.25 297 THR A C 1
ATOM 2287 O O . THR A 1 297 ? -22.718 -29.203 28.122 1.00 33.25 297 THR A O 1
ATOM 2290 N N . VAL A 1 298 ? -24.793 -28.596 28.739 1.00 32.03 298 VAL A N 1
ATOM 2291 C CA . VAL A 1 298 ? -25.502 -29.117 27.559 1.00 32.03 298 VAL A CA 1
ATOM 2292 C C . VAL A 1 298 ? -25.307 -28.181 26.364 1.00 32.03 298 VAL A C 1
ATOM 2294 O O . VAL A 1 298 ? -25.421 -26.964 26.497 1.00 32.03 298 VAL A O 1
ATOM 2297 N N . SER A 1 299 ? -25.072 -28.761 25.186 1.00 31.22 299 SER A N 1
ATOM 2298 C CA . SER A 1 299 ? -25.009 -28.047 23.908 1.00 31.22 299 SER A CA 1
ATOM 2299 C C . SER A 1 299 ? -26.343 -28.133 23.161 1.00 31.22 299 SER A C 1
ATOM 2301 O O . SER A 1 299 ? -26.883 -29.224 22.978 1.00 31.22 299 SER A O 1
ATOM 2303 N N . VAL A 1 300 ? -26.844 -26.991 22.684 1.00 34.94 300 VAL A N 1
ATOM 2304 C CA . VAL A 1 300 ? -27.853 -26.889 21.618 1.00 34.94 300 VAL A CA 1
ATOM 2305 C C . VAL A 1 300 ? -27.392 -25.772 20.686 1.00 34.94 300 VAL A C 1
ATOM 2307 O O . VAL A 1 300 ? -27.179 -24.646 21.129 1.00 34.94 300 VAL A O 1
ATOM 2310 N N . GLY A 1 301 ? -27.178 -26.097 19.412 1.00 30.55 301 GLY A N 1
ATOM 2311 C CA . GLY A 1 301 ? -26.619 -25.167 18.429 1.00 30.55 301 GLY A CA 1
ATOM 2312 C C . GLY A 1 301 ? -27.646 -24.573 17.462 1.00 30.55 301 GLY A C 1
ATOM 2313 O O . GLY A 1 301 ? -28.852 -24.635 17.688 1.00 30.55 301 GLY A O 1
ATOM 2314 N N . SER A 1 302 ? -27.105 -24.107 16.329 1.00 33.16 302 SER A N 1
ATOM 2315 C CA . SER A 1 302 ? -27.763 -23.652 15.089 1.00 33.16 302 SER A CA 1
ATOM 2316 C C . SER A 1 302 ? -27.824 -22.134 14.880 1.00 33.16 302 SER A C 1
ATOM 2318 O O . SER A 1 302 ? -28.734 -21.463 15.360 1.00 33.16 302 SER A O 1
ATOM 2320 N N . GLN A 1 303 ? -26.903 -21.619 14.052 1.00 35.94 303 GLN A N 1
ATOM 2321 C CA . GLN A 1 303 ? -27.171 -20.481 13.164 1.00 35.94 303 GLN A CA 1
ATOM 2322 C C . GLN A 1 303 ? -26.547 -20.690 11.773 1.00 35.94 303 GLN A C 1
ATOM 2324 O O . GLN A 1 303 ? -25.338 -20.635 11.583 1.00 35.94 303 GLN A O 1
ATOM 2329 N N . ASN A 1 304 ? -27.449 -20.957 10.830 1.00 32.78 304 ASN A N 1
ATOM 2330 C CA . ASN A 1 304 ? -27.477 -20.656 9.395 1.00 32.78 304 ASN A CA 1
ATOM 2331 C C . ASN A 1 304 ? -26.251 -20.028 8.704 1.00 32.78 304 ASN A C 1
ATOM 2333 O O . ASN A 1 304 ? -25.763 -18.961 9.068 1.00 32.78 304 ASN A O 1
ATOM 2337 N N . ALA A 1 305 ? -25.918 -20.608 7.548 1.00 34.97 305 ALA A N 1
ATOM 2338 C CA . ALA A 1 305 ? -25.062 -20.006 6.533 1.00 34.97 305 ALA A CA 1
ATOM 2339 C C . ALA A 1 305 ? -25.757 -18.856 5.775 1.00 34.97 305 ALA A C 1
ATOM 2341 O O . ALA A 1 305 ? -26.942 -18.944 5.444 1.00 34.97 305 ALA A O 1
ATOM 2342 N N . ALA A 1 306 ? -24.987 -17.829 5.399 1.00 33.31 306 ALA A N 1
ATOM 2343 C CA . ALA A 1 306 ? -25.391 -16.804 4.439 1.00 33.31 306 ALA A CA 1
ATOM 2344 C C . ALA A 1 306 ? -24.249 -16.509 3.448 1.00 33.31 306 ALA A C 1
ATOM 2346 O O . ALA A 1 306 ? -23.252 -15.871 3.769 1.00 33.31 306 ALA A O 1
ATOM 2347 N N . VAL A 1 307 ? -24.436 -17.017 2.232 1.00 40.38 307 VAL A N 1
ATOM 2348 C CA . VAL A 1 307 ? -23.608 -16.877 1.024 1.00 40.38 307 VAL A CA 1
ATOM 2349 C C . VAL A 1 307 ? -22.993 -15.480 0.837 1.00 40.38 307 VAL A C 1
ATOM 2351 O O . VAL A 1 307 ? -23.726 -14.504 0.682 1.00 40.38 307 VAL A O 1
ATOM 2354 N N . GLN A 1 308 ? -21.668 -15.407 0.659 1.00 34.56 308 GLN A N 1
ATOM 2355 C CA . GLN A 1 308 ? -21.001 -14.241 0.071 1.00 34.56 308 GLN A CA 1
ATOM 2356 C C . GLN A 1 308 ? -20.279 -14.639 -1.225 1.00 34.56 308 GLN A C 1
ATOM 2358 O O . GLN A 1 308 ? -19.331 -15.419 -1.222 1.00 34.56 308 GLN A O 1
ATOM 2363 N N . LYS A 1 309 ? -20.756 -14.112 -2.359 1.00 38.06 309 LYS A N 1
ATOM 2364 C CA . LYS A 1 309 ? -20.138 -14.326 -3.676 1.00 38.06 309 LYS A CA 1
ATOM 2365 C C . LYS A 1 309 ? -18.788 -13.610 -3.739 1.00 38.06 309 LYS A C 1
ATOM 2367 O O . LYS A 1 309 ? -18.756 -12.383 -3.664 1.00 38.06 309 LYS A O 1
ATOM 2372 N N . GLN A 1 310 ? -17.705 -14.344 -3.980 1.00 35.25 310 GLN A N 1
ATOM 2373 C CA . GLN A 1 310 ? -16.473 -13.737 -4.483 1.00 35.25 310 GLN A CA 1
ATOM 2374 C C . GLN A 1 310 ? -16.697 -13.282 -5.929 1.00 35.25 310 GLN A C 1
ATOM 2376 O O . GLN A 1 310 ? -17.058 -14.072 -6.801 1.00 35.25 310 GLN A O 1
ATOM 2381 N N . GLN A 1 311 ? -16.508 -11.988 -6.171 1.00 35.81 311 GLN A N 1
ATOM 2382 C CA . GLN A 1 311 ? -16.622 -11.377 -7.488 1.00 35.81 311 GLN A CA 1
ATOM 2383 C C . GLN A 1 311 ? -15.210 -11.104 -8.010 1.00 35.81 311 GLN A C 1
ATOM 2385 O O . GLN A 1 311 ? -14.471 -10.306 -7.439 1.00 35.81 311 GLN A O 1
ATOM 2390 N N . THR A 1 312 ? -14.819 -11.794 -9.080 1.00 37.28 312 THR A N 1
ATOM 2391 C CA . THR A 1 312 ? -13.482 -11.689 -9.677 1.00 37.28 312 THR A CA 1
ATOM 2392 C C . THR A 1 312 ? -13.251 -10.293 -10.256 1.00 37.28 312 THR A C 1
ATOM 2394 O O . THR A 1 312 ? -13.892 -9.907 -11.238 1.00 37.28 312 THR A O 1
ATOM 2397 N N . VAL A 1 313 ? -12.322 -9.535 -9.667 1.00 38.53 313 VAL A N 1
ATOM 2398 C CA . VAL A 1 313 ? -11.972 -8.184 -10.125 1.00 38.53 313 VAL A CA 1
ATOM 2399 C C . VAL A 1 313 ? -11.054 -8.266 -11.343 1.00 38.53 313 VAL A C 1
ATOM 2401 O O . VAL A 1 313 ? -9.842 -8.440 -11.236 1.00 38.53 313 VAL A O 1
ATOM 2404 N N . ILE A 1 314 ? -11.646 -8.086 -12.522 1.00 37.00 314 ILE A N 1
ATOM 2405 C CA . ILE A 1 314 ? -10.911 -7.758 -13.745 1.00 37.00 314 ILE A CA 1
ATOM 2406 C C . ILE A 1 314 ? -10.378 -6.325 -13.599 1.00 37.00 314 ILE A C 1
ATOM 2408 O O . ILE A 1 314 ? -11.156 -5.388 -13.417 1.00 37.00 314 ILE A O 1
ATOM 2412 N N . ARG A 1 315 ? -9.055 -6.141 -13.697 1.00 48.69 315 ARG A N 1
ATOM 2413 C CA . ARG A 1 315 ? -8.413 -4.813 -13.692 1.00 48.69 315 ARG A CA 1
ATOM 2414 C C . ARG A 1 315 ? -8.957 -3.934 -14.825 1.00 48.69 315 ARG A C 1
ATOM 2416 O O . ARG A 1 315 ? -8.733 -4.251 -15.994 1.00 48.69 315 ARG A O 1
ATOM 2423 N N . LYS A 1 316 ? -9.568 -2.784 -14.501 1.00 41.59 316 LYS A N 1
ATOM 2424 C CA . LYS A 1 316 ? -9.652 -1.643 -15.432 1.00 41.59 316 LYS A CA 1
ATOM 2425 C C . LYS A 1 316 ? -9.941 -0.292 -14.756 1.00 41.59 316 LYS A C 1
ATOM 2427 O O . LYS A 1 316 ? -10.895 -0.173 -13.999 1.00 41.59 316 LYS A O 1
ATOM 2432 N N . ALA A 1 317 ? -9.173 0.716 -15.179 1.00 43.09 317 ALA A N 1
ATOM 2433 C CA . ALA A 1 317 ? -9.400 2.163 -15.056 1.00 43.09 317 ALA A CA 1
ATOM 2434 C C . ALA A 1 317 ? -9.460 2.784 -13.639 1.00 43.09 317 ALA A C 1
ATOM 2436 O O . ALA A 1 317 ? -10.533 3.010 -13.075 1.00 43.09 317 ALA A O 1
ATOM 2437 N N . ASP A 1 318 ? -8.298 3.240 -13.159 1.00 56.06 318 ASP A N 1
ATOM 2438 C CA . ASP A 1 318 ? -8.096 3.962 -11.886 1.00 56.06 318 ASP A CA 1
ATOM 2439 C C . ASP A 1 318 ? -8.888 5.284 -11.760 1.00 56.06 318 ASP A C 1
ATOM 2441 O O . ASP A 1 318 ? -9.082 5.813 -10.664 1.00 56.06 318 ASP A O 1
ATOM 2445 N N . GLY A 1 319 ? -9.419 5.812 -12.869 1.00 58.53 319 GLY A N 1
ATOM 2446 C CA . GLY A 1 319 ? -10.224 7.037 -12.879 1.00 58.53 319 GLY A CA 1
ATOM 2447 C C . GLY A 1 319 ? -11.530 6.951 -12.075 1.00 58.53 319 GLY A C 1
ATOM 2448 O O . GLY A 1 319 ? -11.945 7.951 -11.488 1.00 58.53 319 GLY A O 1
ATOM 2449 N N . MET A 1 320 ? -12.176 5.778 -11.996 1.00 55.81 320 MET A N 1
ATOM 2450 C CA . MET A 1 320 ? -13.456 5.657 -11.276 1.00 55.81 320 MET A CA 1
ATOM 2451 C C . MET A 1 320 ? -13.300 5.595 -9.753 1.00 55.81 320 MET A C 1
ATOM 2453 O O . MET A 1 320 ? -14.184 6.074 -9.046 1.00 55.81 320 MET A O 1
ATOM 2457 N N . GLN A 1 321 ? -12.192 5.057 -9.231 1.00 60.47 321 GLN A N 1
ATOM 2458 C CA . GLN A 1 321 ? -11.974 4.990 -7.780 1.00 60.47 321 GLN A CA 1
ATOM 2459 C C . GLN A 1 321 ? -11.777 6.388 -7.182 1.00 60.47 321 GLN A C 1
ATOM 2461 O O . GLN A 1 321 ? -12.402 6.712 -6.174 1.00 60.47 321 GLN A O 1
ATOM 2466 N N . ASN A 1 322 ? -11.022 7.257 -7.861 1.00 59.97 322 ASN A N 1
ATOM 2467 C CA . ASN A 1 322 ? -10.878 8.661 -7.467 1.00 59.97 322 ASN A CA 1
ATOM 2468 C C . ASN A 1 322 ? -12.208 9.429 -7.538 1.00 59.97 322 ASN A C 1
ATOM 2470 O O . ASN A 1 322 ? -12.488 10.258 -6.672 1.00 59.97 322 ASN A O 1
ATOM 2474 N N . PHE A 1 323 ? -13.065 9.128 -8.520 1.00 67.00 323 PHE A N 1
ATOM 2475 C CA . PHE A 1 323 ? -14.395 9.738 -8.608 1.00 67.00 323 PHE A CA 1
ATOM 2476 C C . PHE A 1 323 ? -15.321 9.264 -7.476 1.00 67.00 323 PHE A C 1
ATOM 2478 O O . PHE A 1 323 ? -16.029 10.075 -6.883 1.00 67.00 323 PHE A O 1
ATOM 2485 N N . LEU A 1 324 ? -15.282 7.976 -7.120 1.00 67.12 324 LEU A N 1
ATOM 2486 C CA . LEU A 1 324 ? -16.074 7.412 -6.023 1.00 67.12 324 LEU A CA 1
ATOM 2487 C C . LEU A 1 324 ? -15.596 7.917 -4.647 1.00 67.12 324 LEU A C 1
ATOM 2489 O O . LEU A 1 324 ? -16.419 8.255 -3.795 1.00 67.12 324 LEU A O 1
ATOM 2493 N N . LEU A 1 325 ? -14.280 8.067 -4.461 1.00 69.00 325 LEU A N 1
ATOM 2494 C CA . LEU A 1 325 ? -13.693 8.728 -3.293 1.00 69.00 325 LEU A CA 1
ATOM 2495 C C . LEU A 1 325 ? -14.154 10.186 -3.195 1.00 69.00 325 LEU A C 1
ATOM 2497 O O . LEU A 1 325 ? -14.671 10.570 -2.151 1.00 69.00 325 LEU A O 1
ATOM 2501 N N . MET A 1 326 ? -14.089 10.970 -4.276 1.00 70.38 326 MET A N 1
ATOM 2502 C CA . MET A 1 326 ? -14.595 12.352 -4.293 1.00 70.38 326 MET A CA 1
ATOM 2503 C C . MET A 1 326 ? -16.098 12.443 -3.982 1.00 70.38 326 MET A C 1
ATOM 2505 O O . MET A 1 326 ? -16.509 13.286 -3.184 1.00 70.38 326 MET A O 1
ATOM 2509 N N . VAL A 1 327 ? -16.919 11.554 -4.551 1.00 72.94 327 VAL A N 1
ATOM 2510 C CA . 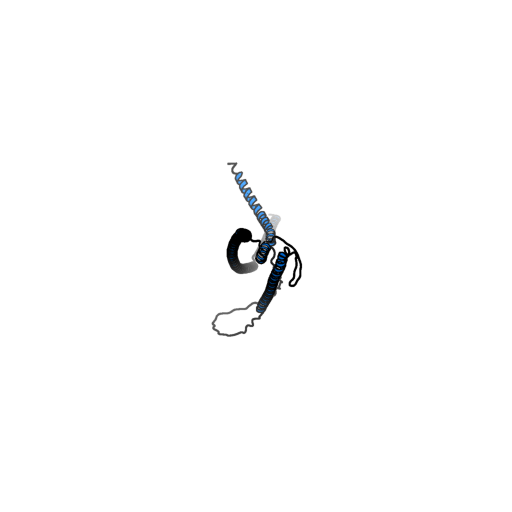VAL A 1 327 ? -18.372 11.505 -4.300 1.00 72.94 327 VAL A CA 1
ATOM 2511 C C . VAL A 1 327 ? -18.698 11.123 -2.850 1.00 72.94 327 VAL A C 1
ATOM 2513 O O . VAL A 1 327 ? -19.695 11.602 -2.317 1.00 72.94 327 VAL A O 1
ATOM 2516 N N . SER A 1 328 ? -17.857 10.327 -2.180 1.00 75.19 328 SER A N 1
ATOM 2517 C CA . SER A 1 328 ? -18.026 9.992 -0.754 1.00 75.19 328 SER A CA 1
ATOM 2518 C C . SER A 1 328 ? -17.432 11.038 0.209 1.00 75.19 328 SER A C 1
ATOM 2520 O O . SER A 1 328 ? -17.975 11.264 1.291 1.00 75.19 328 SER A O 1
ATOM 2522 N N . LEU A 1 329 ? -16.366 11.736 -0.200 1.00 82.12 329 LEU A N 1
ATOM 2523 C CA . LEU A 1 329 ? -15.665 12.736 0.608 1.00 82.12 329 LEU A CA 1
ATOM 2524 C C . LEU A 1 329 ? -16.417 14.074 0.685 1.00 82.12 329 LEU A C 1
ATOM 2526 O O . LEU A 1 329 ? -16.422 14.711 1.738 1.00 82.12 329 LEU A O 1
ATOM 2530 N N . VAL A 1 330 ? -17.078 14.504 -0.398 1.00 83.75 330 VAL A N 1
ATOM 2531 C CA . VAL A 1 330 ? -17.807 15.788 -0.439 1.00 83.75 330 VAL A CA 1
ATOM 2532 C C . VAL A 1 330 ? -18.953 15.865 0.592 1.00 83.75 330 VAL A C 1
ATOM 2534 O O . VAL A 1 330 ? -18.998 16.855 1.328 1.00 83.75 330 VAL A O 1
ATOM 2537 N N . PRO A 1 331 ? -19.838 14.855 0.744 1.00 85.00 331 PRO A N 1
ATOM 2538 C CA . PRO A 1 331 ? -20.847 14.840 1.808 1.00 85.00 331 PRO A CA 1
ATOM 2539 C C . PRO A 1 331 ? -20.242 14.845 3.218 1.00 85.00 331 PRO A C 1
ATOM 2541 O O . PRO A 1 331 ? -20.772 15.499 4.116 1.00 85.00 331 PRO A O 1
ATOM 2544 N N . LEU A 1 332 ? -19.116 14.151 3.412 1.00 82.06 332 LEU A N 1
ATOM 2545 C CA . LEU A 1 332 ? -18.440 14.040 4.706 1.00 82.06 332 LEU A CA 1
ATOM 2546 C C . LEU A 1 332 ? -17.807 15.383 5.115 1.00 82.06 332 LEU A C 1
ATOM 2548 O O . LEU A 1 332 ? -18.012 15.847 6.237 1.00 82.06 332 LEU A O 1
ATOM 2552 N N . LEU A 1 333 ? -17.143 16.074 4.182 1.00 84.69 333 LEU A N 1
ATOM 2553 C CA . LEU A 1 333 ? -16.661 17.445 4.378 1.00 84.69 333 LEU A CA 1
ATOM 2554 C C . LEU A 1 333 ? -17.811 18.426 4.654 1.00 84.69 333 LEU A C 1
ATOM 2556 O O . LEU A 1 333 ? -17.703 19.246 5.565 1.00 84.69 333 LEU A O 1
ATOM 2560 N N . ALA A 1 334 ? -18.928 18.329 3.925 1.00 84.62 334 ALA A N 1
ATOM 2561 C CA . ALA A 1 334 ? -20.100 19.175 4.161 1.00 84.62 334 ALA A CA 1
ATOM 2562 C C . ALA A 1 334 ? -20.694 18.975 5.569 1.00 84.62 334 ALA A C 1
ATOM 2564 O O . ALA A 1 334 ? -21.099 19.949 6.212 1.00 84.62 334 ALA A O 1
ATOM 2565 N N . LEU A 1 335 ? -20.694 17.740 6.082 1.00 87.38 335 LEU A N 1
ATOM 2566 C CA . LEU A 1 335 ? -21.122 17.417 7.444 1.00 87.38 335 LEU A CA 1
ATOM 2567 C C . LEU A 1 335 ? -20.157 17.999 8.492 1.00 87.38 335 LEU A C 1
ATOM 2569 O O . LEU A 1 335 ? -20.613 18.636 9.442 1.00 87.38 335 LEU A O 1
ATOM 2573 N N . ILE A 1 336 ? -18.839 17.881 8.283 1.00 86.88 336 ILE A N 1
ATOM 2574 C CA . ILE A 1 336 ? -17.818 18.492 9.155 1.00 86.88 336 ILE A CA 1
ATOM 2575 C C . ILE A 1 336 ? -17.970 20.021 9.198 1.00 86.88 336 ILE A C 1
ATOM 2577 O O . ILE A 1 336 ? -18.035 20.597 10.285 1.00 86.88 336 ILE A O 1
ATOM 2581 N N . PHE A 1 337 ? -18.089 20.696 8.050 1.00 83.75 337 PHE A N 1
ATOM 2582 C CA . PHE A 1 337 ? -18.281 22.152 8.016 1.00 83.75 337 PHE A CA 1
ATOM 2583 C C . PHE A 1 337 ? -19.607 22.588 8.659 1.00 83.75 337 PHE A C 1
ATOM 2585 O O . PHE A 1 337 ? -19.643 23.597 9.368 1.00 83.75 337 PHE A O 1
ATOM 2592 N N . SER A 1 338 ? -20.676 21.802 8.498 1.00 83.00 338 SER A N 1
ATOM 2593 C CA . SER A 1 338 ? -21.962 22.052 9.163 1.00 83.00 338 SER A CA 1
ATOM 2594 C C . SER A 1 338 ? -21.870 21.900 10.688 1.00 83.00 338 SER A C 1
ATOM 2596 O O . SER A 1 338 ? -22.478 22.685 11.415 1.00 83.00 338 SER A O 1
ATOM 2598 N N . ALA A 1 339 ? -21.066 20.954 11.186 1.00 81.56 339 ALA A N 1
ATOM 2599 C CA . ALA A 1 339 ? -20.784 20.789 12.613 1.00 81.56 339 ALA A CA 1
ATOM 2600 C C . ALA A 1 339 ? -19.859 21.887 13.185 1.00 81.56 339 ALA A C 1
ATOM 2602 O O . ALA A 1 339 ? -19.951 22.215 14.369 1.00 81.56 339 ALA A O 1
ATOM 2603 N N . LEU A 1 340 ? -18.999 22.496 12.357 1.00 81.44 340 LEU A N 1
ATOM 2604 C CA . LEU A 1 340 ? -18.090 23.580 12.760 1.00 81.44 340 LEU A CA 1
ATOM 2605 C C . LEU A 1 340 ? -18.732 24.980 12.735 1.00 81.44 340 LEU A C 1
ATOM 2607 O O . LEU A 1 340 ? -18.325 25.859 13.501 1.00 81.44 340 LEU A O 1
ATOM 2611 N N . ALA A 1 341 ? -19.754 25.203 11.904 1.00 79.25 341 ALA A N 1
ATOM 2612 C CA . ALA A 1 341 ? -20.431 26.498 11.772 1.00 79.25 341 ALA A CA 1
ATOM 2613 C C . ALA A 1 341 ? -20.987 27.094 13.098 1.00 79.25 341 ALA A C 1
ATOM 2615 O O . ALA A 1 341 ? -20.856 28.308 13.301 1.00 79.25 341 ALA A O 1
ATOM 2616 N N . PRO A 1 342 ? -21.554 26.312 14.047 1.00 78.25 342 PRO A N 1
ATOM 2617 C CA . PRO A 1 342 ? -21.972 26.826 15.356 1.00 78.25 342 PRO A CA 1
ATOM 2618 C C . PRO A 1 342 ? -20.793 27.300 16.217 1.00 78.25 342 PRO A C 1
ATOM 2620 O O . PRO A 1 342 ? -20.917 28.278 16.958 1.00 78.25 342 PRO A O 1
ATOM 2623 N N . ILE A 1 343 ? -19.642 26.627 16.105 1.00 79.81 343 ILE A N 1
ATOM 2624 C CA . ILE A 1 343 ? -18.422 26.935 16.861 1.00 79.81 343 ILE A CA 1
ATOM 2625 C C . ILE A 1 343 ? -17.830 28.255 16.359 1.00 79.81 343 ILE A C 1
ATOM 2627 O O . ILE A 1 343 ? -17.546 29.141 17.166 1.00 79.81 343 ILE A O 1
ATOM 2631 N N . GLN A 1 344 ? -17.744 28.444 15.037 1.00 73.88 344 GLN A N 1
ATOM 2632 C CA . GLN A 1 344 ? -17.296 29.709 14.444 1.00 73.88 344 GLN A CA 1
ATOM 2633 C C . GLN A 1 344 ? -18.213 30.885 14.815 1.00 73.88 344 GLN A C 1
ATOM 2635 O O . GLN A 1 344 ? -17.712 31.938 15.212 1.00 73.88 344 GLN A O 1
ATOM 2640 N N . LYS A 1 345 ? -19.545 30.710 14.786 1.00 75.81 345 LYS A N 1
ATOM 2641 C CA . LYS A 1 345 ? -20.484 31.755 15.240 1.00 75.81 345 LYS A CA 1
ATOM 2642 C C . LYS A 1 345 ? -20.273 32.138 16.708 1.00 75.81 345 LYS A C 1
ATOM 2644 O O . LYS A 1 345 ? -20.257 33.329 17.016 1.00 75.81 345 LYS A O 1
ATOM 2649 N N . ARG A 1 346 ? -20.055 31.166 17.606 1.00 73.75 346 ARG A N 1
ATOM 2650 C CA . ARG A 1 346 ? -19.713 31.457 19.011 1.00 73.75 346 ARG A CA 1
ATOM 2651 C C . ARG A 1 346 ? -18.398 32.233 19.119 1.00 73.75 346 ARG A C 1
ATOM 2653 O O . ARG A 1 346 ? -18.374 33.262 19.791 1.00 73.75 346 ARG A O 1
ATOM 2660 N N . LEU A 1 347 ? -17.351 31.808 18.409 1.00 70.69 347 LEU A N 1
ATOM 2661 C CA . LEU A 1 347 ? -16.038 32.462 18.443 1.00 70.69 347 LEU A CA 1
ATOM 2662 C C . LEU A 1 347 ? -16.098 33.928 17.970 1.00 70.69 347 LEU A C 1
ATOM 2664 O O . LEU A 1 347 ? -15.541 34.806 18.625 1.00 70.69 347 LEU A O 1
ATOM 2668 N N . MET A 1 348 ? -16.824 34.212 16.883 1.00 74.19 348 MET A N 1
ATOM 2669 C CA . MET A 1 348 ? -16.978 35.581 16.366 1.00 74.19 348 MET A CA 1
ATOM 2670 C C . MET A 1 348 ? -17.888 36.459 17.241 1.00 74.19 348 MET A C 1
ATOM 2672 O O . MET A 1 348 ? -17.655 37.660 17.345 1.00 74.19 348 MET A O 1
ATOM 2676 N N . SER A 1 349 ? -18.885 35.883 17.924 1.00 69.62 349 SER A N 1
ATOM 2677 C CA . SER A 1 349 ? -19.713 36.638 18.883 1.00 69.62 349 SER A CA 1
ATOM 2678 C C . SER A 1 349 ? -18.944 37.051 20.150 1.00 69.62 349 SER A C 1
ATOM 2680 O O . SER A 1 349 ? -19.183 38.125 20.709 1.00 69.62 349 SER A O 1
ATOM 2682 N N . ALA A 1 350 ? -17.971 36.236 20.576 1.00 65.44 350 ALA A N 1
ATOM 2683 C CA . ALA A 1 350 ? -17.125 36.533 21.728 1.00 65.44 350 ALA A CA 1
ATOM 2684 C C . ALA A 1 350 ? -16.181 37.720 21.460 1.00 65.44 350 ALA A C 1
ATOM 2686 O O . ALA A 1 350 ? -16.020 38.589 22.319 1.00 65.44 350 ALA A O 1
ATOM 2687 N N . THR A 1 351 ? -15.610 37.812 20.253 1.00 62.53 351 THR A N 1
ATOM 2688 C CA . THR A 1 351 ? -14.701 38.910 19.885 1.00 62.53 351 THR A CA 1
ATOM 2689 C C . THR A 1 351 ? -15.429 40.240 19.675 1.00 62.53 351 THR A C 1
ATOM 2691 O O . THR A 1 351 ? -14.891 41.281 20.054 1.00 62.53 351 THR A O 1
ATOM 2694 N N . SER A 1 352 ? -16.677 40.242 19.181 1.00 59.22 352 SER A N 1
ATOM 2695 C CA . SER A 1 352 ? -17.486 41.472 19.136 1.00 59.22 352 SER A CA 1
ATOM 2696 C C . SER A 1 352 ? -17.821 42.009 20.532 1.00 59.22 352 SER A C 1
ATOM 2698 O O . SER A 1 352 ? -17.765 43.219 20.748 1.00 59.22 352 SER A O 1
ATOM 2700 N N . SER A 1 353 ? -18.096 41.128 21.504 1.00 57.12 353 SER A N 1
ATOM 2701 C CA . SER A 1 353 ? -18.473 41.543 22.864 1.00 57.12 353 SER A CA 1
ATOM 2702 C C . SER A 1 353 ? -17.302 42.072 23.706 1.00 57.12 353 SER A C 1
ATOM 2704 O O . SER A 1 353 ? -17.537 42.769 24.692 1.00 57.12 353 SER A O 1
ATOM 2706 N N . GLN A 1 354 ? -16.049 41.771 23.341 1.00 55.75 354 GLN A N 1
ATOM 2707 C CA . GLN A 1 354 ? -14.875 42.414 23.945 1.00 55.75 354 GLN A CA 1
ATOM 2708 C C . GLN A 1 354 ? -14.611 43.817 23.386 1.00 55.75 354 GLN A C 1
ATOM 2710 O O . GLN A 1 354 ? -14.019 44.638 24.083 1.00 55.75 354 GLN A O 1
ATOM 2715 N N . LYS A 1 355 ? -15.046 44.113 22.153 1.00 55.59 355 LYS A N 1
ATOM 2716 C CA . LYS A 1 355 ? -14.781 45.412 21.522 1.00 55.59 355 LYS A CA 1
ATOM 2717 C C . LYS A 1 355 ? -15.667 46.521 22.099 1.00 55.59 355 LYS A C 1
ATOM 2719 O O . LYS A 1 355 ? -15.152 47.580 22.433 1.00 55.59 355 LYS A O 1
ATOM 2724 N N . SER A 1 356 ? -16.951 46.240 22.340 1.00 53.19 356 SER A N 1
ATOM 2725 C CA . SER A 1 356 ? -17.887 47.205 22.947 1.00 53.19 356 SER A CA 1
ATOM 2726 C C . SER A 1 356 ? -17.598 47.526 24.417 1.00 53.19 356 SER A C 1
ATOM 2728 O O . SER A 1 356 ? -18.081 48.529 24.924 1.00 53.19 356 SER A O 1
ATOM 2730 N N . LYS A 1 357 ? -16.824 46.687 25.122 1.00 54.16 357 LYS A N 1
ATOM 2731 C CA . LYS A 1 357 ? -16.461 46.909 26.533 1.00 54.16 357 LYS A CA 1
ATOM 2732 C C . LYS A 1 357 ? -15.190 47.753 26.712 1.00 54.16 357 LYS A C 1
ATOM 2734 O O . LYS A 1 357 ? -14.770 47.974 27.839 1.00 54.16 357 LYS A O 1
ATOM 2739 N N . LYS A 1 358 ? -14.571 48.194 25.610 1.00 54.47 358 LYS A N 1
ATOM 2740 C CA . LYS A 1 358 ? -13.350 49.018 25.589 1.00 54.47 358 LYS A CA 1
ATOM 2741 C C . LYS A 1 358 ? -13.585 50.468 25.143 1.00 54.47 358 LYS A C 1
ATOM 2743 O O . LYS A 1 358 ? -12.624 51.211 24.998 1.00 54.47 358 LYS A O 1
ATOM 2748 N N . GLU A 1 359 ? -14.844 50.844 24.914 1.00 52.56 359 GLU A N 1
ATOM 2749 C CA . GLU A 1 359 ? -15.281 52.200 24.535 1.00 52.56 359 GLU A CA 1
ATOM 2750 C C . GLU A 1 359 ? -16.130 52.865 25.645 1.00 52.56 359 GLU A C 1
ATOM 2752 O O . GLU A 1 359 ? -16.766 53.890 25.414 1.00 52.56 359 GLU A O 1
ATOM 2757 N N . THR A 1 360 ? -16.159 52.279 26.852 1.00 52.09 360 THR A N 1
ATOM 2758 C CA . THR A 1 360 ? -16.947 52.751 28.011 1.00 52.09 360 THR A CA 1
ATOM 2759 C C . THR A 1 360 ? -16.165 52.745 29.336 1.00 52.09 360 THR A C 1
ATOM 2761 O O . THR A 1 360 ? -16.778 52.640 30.398 1.00 52.09 360 THR A O 1
ATOM 2764 N N . GLU A 1 361 ? -14.833 52.831 29.276 1.00 43.03 361 GLU A N 1
ATOM 2765 C CA . GLU A 1 361 ? -13.929 53.176 30.393 1.00 43.03 361 GLU A CA 1
ATOM 2766 C C . GLU A 1 361 ? -13.017 54.332 29.961 1.00 43.03 361 GLU A C 1
ATOM 2768 O O . GLU A 1 361 ? -12.564 54.294 28.792 1.00 43.03 361 GLU A O 1
#

Foldseek 3Di:
DDPVVVVVVVVVVVVVVVVVVVVVVVVVVVVVVVVVVCCVVVPVVVVVVVVVVVVVVVVVVVVVVVVVVVVVVVVVVVVVVVVVVVVVVVVVVVVVVVVVVVVVVVVVVVVVVVVVVVVVVVVVVVVVVVVVVVVVVVVVVVVVVVVVVVVVVVVVVVVVLVVVLVVVVVVLVVVCVVVVDDDDPVSVVVNVVSVVVVDDDDDDDDDDDDDDDDDDDDDDPPCVVVVVVVVVVVVVVVVVVVVVVVVVVVVVVVVVVVVVVVVVVVVVVVVVPDDDDDDDDDDDDDDDDDDDDDDDDDDDDDDDDDDDDDDDDDDDDPPVVVVVVVVVVVVVVVVVVVVCVVVVVVVVVVVVVVVVVVVPD

pLDDT: mean 74.27, std 23.46, range [28.48, 98.75]

Radius of gyration: 67.58 Å; chains: 1; bounding box: 153×98×208 Å

Organism: Caenorhabditis japonica (NCBI:txid281687)